Protein AF-A0A523Q368-F1 (afdb_monomer)

Radius of gyration: 21.17 Å; Cα contacts (8 Å, |Δi|>4): 303; chains: 1; bounding box: 44×41×54 Å

Solvent-accessible surface area (backbone atoms only — not comparable to full-atom values): 11479 Å² total; per-residue (Å²): 140,70,84,57,54,62,60,51,51,52,52,48,56,49,53,65,42,53,42,76,43,67,70,53,73,55,66,30,60,61,53,48,54,47,51,69,71,70,53,74,92,72,64,88,66,52,68,66,49,53,53,49,51,50,53,52,47,53,52,32,51,52,50,33,55,51,15,50,52,50,49,58,54,36,74,72,74,43,79,77,82,66,68,50,40,45,35,33,26,79,51,76,76,82,88,52,86,92,52,74,69,58,41,78,76,47,96,79,18,37,26,35,35,40,40,55,57,43,33,30,58,52,49,51,53,44,11,71,74,74,32,35,33,56,25,49,65,85,42,54,55,74,36,47,36,34,29,40,29,43,66,88,64,82,74,86,91,44,48,78,74,51,73,45,76,37,88,91,43,84,70,29,22,34,42,32,31,40,31,47,28,60,46,43,14,61,50,49,40,57,44,72,73,36,90,70,46,39,82,72,40,40,60,76,128

Mean predicted aligned error: 6.23 Å

Secondary structure (DSSP, 8-state):
--TTHHHHHHHHHHHHHHTTS-GGGS-HHHHHHHHHHHS-S-SSSHHHHHHHHHHHHHHHHHHHHHHHHHHHHHHHHS----SEEEEEESSPPPP-TT-TT-EE-STTSEEEEE-THHHHHHHHHHHHTT--EEEETTB-SEEEEEEEEETT---SSSEEEEEEE-TTSTTEEEEEEEEEHHHHHHHHHHHHT-TT-EEEEE---

Structure (mmCIF, N/CA/C/O backbone):
data_AF-A0A523Q368-F1
#
_entry.id   AF-A0A523Q368-F1
#
loop_
_atom_site.group_PDB
_atom_site.id
_atom_site.type_symbol
_atom_site.label_atom_id
_atom_site.label_alt_id
_atom_site.label_comp_id
_atom_site.label_asym_id
_atom_site.label_entity_id
_atom_site.label_seq_id
_atom_site.pdbx_PDB_ins_code
_atom_site.Cartn_x
_atom_site.Cartn_y
_atom_site.Cartn_z
_atom_site.occupancy
_atom_site.B_iso_or_equiv
_atom_site.auth_seq_id
_atom_site.auth_comp_id
_atom_site.auth_asym_id
_atom_site.auth_atom_id
_atom_site.pdbx_PDB_model_num
ATOM 1 N N . MET A 1 1 ? 9.085 8.698 -31.729 1.00 43.28 1 MET A N 1
ATOM 2 C CA . MET A 1 1 ? 8.205 8.384 -30.581 1.00 43.28 1 MET A CA 1
ATOM 3 C C . MET A 1 1 ? 8.523 7.027 -29.910 1.00 43.28 1 MET A C 1
ATOM 5 O O . MET A 1 1 ? 7.677 6.484 -29.229 1.00 43.28 1 MET A O 1
ATOM 9 N N . ILE A 1 2 ? 9.752 6.487 -30.032 1.00 48.94 2 ILE A N 1
ATOM 10 C CA . ILE A 1 2 ? 10.151 5.161 -29.482 1.00 48.94 2 ILE A CA 1
ATOM 11 C C . ILE A 1 2 ? 10.938 5.294 -28.147 1.00 48.94 2 ILE A C 1
ATOM 13 O O . ILE A 1 2 ? 11.173 4.324 -27.439 1.00 48.94 2 ILE A O 1
ATOM 17 N N . ARG A 1 3 ? 11.333 6.521 -27.763 1.00 53.53 3 ARG A N 1
ATOM 18 C CA . ARG A 1 3 ? 12.330 6.804 -26.705 1.00 53.53 3 ARG A CA 1
ATOM 19 C C . ARG A 1 3 ? 11.850 6.658 -25.255 1.00 53.53 3 ARG A C 1
ATOM 21 O O . ARG A 1 3 ? 12.691 6.444 -24.394 1.00 53.53 3 ARG A O 1
ATOM 28 N N . GLY A 1 4 ? 10.550 6.795 -24.988 1.00 64.75 4 GLY A N 1
ATOM 29 C CA . GLY A 1 4 ? 9.971 6.666 -23.641 1.00 64.75 4 GLY A CA 1
ATOM 30 C C . GLY A 1 4 ? 9.367 5.291 -23.353 1.00 64.75 4 GLY A C 1
ATOM 31 O O . GLY A 1 4 ? 9.075 4.992 -22.205 1.00 64.75 4 GLY A O 1
ATOM 32 N N . LEU A 1 5 ? 9.197 4.446 -24.376 1.00 80.75 5 LEU A N 1
ATOM 33 C CA . LEU A 1 5 ? 8.398 3.228 -24.255 1.00 80.75 5 LEU A CA 1
ATOM 34 C C . LEU A 1 5 ? 9.081 2.158 -23.393 1.00 80.75 5 LEU A C 1
ATOM 36 O O . LEU A 1 5 ? 8.418 1.548 -22.565 1.00 80.75 5 LEU A O 1
ATOM 40 N N . PHE A 1 6 ? 10.398 1.962 -23.546 1.00 88.69 6 PHE A N 1
ATOM 41 C CA . PHE A 1 6 ? 11.149 1.019 -22.707 1.00 88.69 6 PHE A CA 1
ATOM 42 C C . PHE A 1 6 ? 11.099 1.433 -21.234 1.00 88.69 6 PHE A C 1
ATOM 44 O O . PHE A 1 6 ? 10.715 0.636 -20.389 1.00 88.69 6 PHE A O 1
ATOM 51 N N . VAL A 1 7 ? 11.442 2.692 -20.934 1.00 88.50 7 VAL A N 1
ATOM 52 C CA . VAL A 1 7 ? 11.487 3.193 -19.552 1.00 88.50 7 VAL A CA 1
ATOM 53 C C . VAL A 1 7 ? 10.097 3.187 -18.926 1.00 88.50 7 VAL A C 1
ATOM 55 O O . VAL A 1 7 ? 9.967 2.763 -17.788 1.00 88.50 7 VAL A O 1
ATOM 58 N N . ALA A 1 8 ? 9.057 3.586 -19.664 1.00 89.44 8 ALA A N 1
ATOM 59 C CA . ALA A 1 8 ? 7.680 3.519 -19.180 1.00 89.44 8 ALA A CA 1
ATOM 60 C C . ALA A 1 8 ? 7.242 2.074 -18.896 1.00 89.44 8 ALA A C 1
ATOM 62 O O . ALA A 1 8 ? 6.655 1.814 -17.852 1.00 89.44 8 ALA A O 1
ATOM 63 N N . ARG A 1 9 ? 7.575 1.126 -19.783 1.00 92.81 9 ARG A N 1
ATOM 64 C CA . ARG A 1 9 ? 7.268 -0.298 -19.589 1.00 92.81 9 ARG A CA 1
ATOM 65 C C . ARG A 1 9 ? 8.005 -0.881 -18.384 1.00 92.81 9 ARG A C 1
ATOM 67 O O . ARG A 1 9 ? 7.379 -1.545 -17.570 1.00 92.81 9 ARG A O 1
ATOM 74 N N . TYR A 1 10 ? 9.307 -0.620 -18.264 1.00 92.62 10 TYR A N 1
ATOM 75 C CA . TYR A 1 10 ? 10.108 -1.028 -17.107 1.00 92.62 10 TYR A CA 1
ATOM 76 C C . TYR A 1 10 ? 9.555 -0.426 -15.812 1.00 92.62 10 TYR A C 1
ATOM 78 O O . TYR A 1 10 ? 9.332 -1.160 -14.858 1.00 92.62 10 TYR A O 1
ATOM 86 N N . ALA A 1 11 ? 9.289 0.882 -15.789 1.00 92.62 11 ALA A N 1
ATOM 87 C CA . ALA A 1 11 ? 8.757 1.560 -14.614 1.00 92.62 11 ALA A CA 1
ATOM 88 C C . ALA A 1 11 ? 7.400 0.982 -14.194 1.00 92.62 11 ALA A C 1
ATOM 90 O O . ALA A 1 11 ? 7.194 0.748 -13.008 1.00 92.62 11 ALA A O 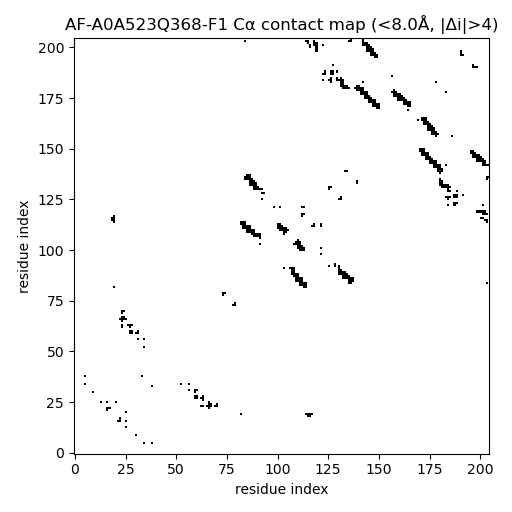1
ATOM 91 N N . GLN A 1 12 ? 6.509 0.697 -15.151 1.00 93.88 12 GLN A N 1
ATOM 92 C CA . GLN A 1 12 ? 5.220 0.075 -14.857 1.00 93.88 12 GLN A CA 1
ATOM 93 C C . GLN A 1 12 ? 5.392 -1.347 -14.313 1.00 93.88 12 GLN A C 1
ATOM 95 O O . GLN A 1 12 ? 4.875 -1.643 -13.244 1.00 93.88 12 GLN A O 1
ATOM 100 N N . ALA A 1 13 ? 6.184 -2.192 -14.982 1.00 93.62 13 ALA A N 1
ATOM 101 C CA . ALA A 1 13 ? 6.443 -3.559 -14.528 1.00 93.62 13 ALA A CA 1
ATOM 102 C C . ALA A 1 13 ? 7.084 -3.595 -13.132 1.00 93.62 13 ALA A C 1
ATOM 104 O O . ALA A 1 13 ? 6.772 -4.461 -12.319 1.00 93.62 13 ALA A O 1
ATOM 105 N N . TYR A 1 14 ? 7.969 -2.640 -12.842 1.00 94.44 14 TYR A N 1
ATOM 106 C CA . TYR A 1 14 ? 8.570 -2.492 -11.525 1.00 94.44 14 TYR A CA 1
ATOM 107 C C . TYR A 1 14 ? 7.541 -2.054 -10.473 1.00 94.44 14 TYR A C 1
ATOM 109 O O . TYR A 1 14 ? 7.507 -2.637 -9.395 1.00 94.44 14 TYR A O 1
ATOM 117 N N . VAL A 1 15 ? 6.673 -1.083 -10.782 1.00 92.81 15 VAL A N 1
ATOM 118 C CA . VAL A 1 15 ? 5.582 -0.655 -9.885 1.00 92.81 15 VAL A CA 1
ATOM 119 C C . VAL A 1 15 ? 4.619 -1.803 -9.588 1.00 92.81 15 VAL A C 1
ATOM 121 O O . VAL A 1 15 ? 4.293 -2.024 -8.425 1.00 92.81 15 VAL A O 1
ATOM 124 N N . ASP A 1 16 ? 4.196 -2.541 -10.614 1.00 93.06 16 ASP A N 1
ATOM 125 C CA . ASP A 1 16 ? 3.289 -3.686 -10.479 1.00 93.06 16 ASP A CA 1
ATOM 126 C C . ASP A 1 16 ? 3.898 -4.774 -9.583 1.00 93.06 16 ASP A C 1
ATOM 128 O O . ASP A 1 16 ? 3.195 -5.393 -8.789 1.00 93.06 16 ASP A O 1
ATOM 132 N N . PHE A 1 17 ? 5.218 -4.956 -9.658 1.00 92.50 17 PHE A N 1
ATOM 133 C CA . PHE A 1 17 ? 5.951 -5.897 -8.821 1.00 92.50 17 PHE A CA 1
ATOM 134 C C . PHE A 1 17 ? 6.049 -5.445 -7.359 1.00 92.50 17 PHE A C 1
ATOM 136 O O . PHE A 1 17 ? 5.674 -6.198 -6.464 1.00 92.50 17 PHE A O 1
ATOM 143 N N . ILE A 1 18 ? 6.513 -4.214 -7.096 1.00 90.31 18 ILE A N 1
ATOM 144 C CA . ILE A 1 18 ? 6.765 -3.747 -5.716 1.00 90.31 18 ILE A CA 1
ATOM 145 C C . ILE A 1 18 ? 5.497 -3.560 -4.875 1.00 90.31 18 ILE A C 1
ATOM 147 O O . ILE A 1 18 ? 5.579 -3.376 -3.663 1.00 90.31 18 ILE A O 1
ATOM 151 N N . ARG A 1 19 ? 4.321 -3.582 -5.510 1.00 88.06 19 ARG A N 1
ATOM 152 C CA . ARG A 1 19 ? 3.017 -3.582 -4.831 1.00 88.06 19 ARG A CA 1
ATOM 153 C C . ARG A 1 19 ? 2.739 -4.873 -4.066 1.00 88.06 19 ARG A C 1
ATOM 155 O O . ARG A 1 19 ? 1.887 -4.871 -3.179 1.00 88.06 19 ARG A O 1
ATOM 162 N N . VAL A 1 20 ? 3.430 -5.952 -4.431 1.00 85.81 20 VAL A N 1
ATOM 163 C CA . VAL A 1 20 ? 3.203 -7.306 -3.912 1.00 85.81 20 VAL A CA 1
ATOM 164 C C . VAL A 1 20 ? 4.483 -7.902 -3.339 1.00 85.81 20 VAL A C 1
ATOM 166 O O . VAL A 1 20 ? 4.435 -8.568 -2.310 1.00 85.81 20 VAL A O 1
ATOM 169 N N . GLU A 1 21 ? 5.621 -7.653 -3.983 1.00 87.62 21 GLU A N 1
ATOM 170 C CA . GLU A 1 21 ? 6.887 -8.301 -3.666 1.00 87.62 21 GLU A CA 1
ATOM 171 C C . GLU A 1 21 ? 7.967 -7.291 -3.252 1.00 87.62 21 GLU A C 1
ATOM 173 O O . GLU A 1 21 ? 8.028 -6.174 -3.775 1.00 87.62 21 GLU A O 1
ATOM 178 N N . PRO A 1 22 ? 8.900 -7.668 -2.363 1.00 87.75 22 PRO A N 1
ATOM 179 C CA . PRO A 1 22 ? 10.037 -6.823 -2.026 1.00 87.75 22 PRO A CA 1
ATOM 180 C C . PRO A 1 22 ? 10.906 -6.500 -3.249 1.00 87.75 22 PRO A C 1
ATOM 182 O O . PRO A 1 22 ? 11.303 -7.389 -4.000 1.00 87.75 22 PRO A O 1
ATOM 185 N N . TRP A 1 23 ? 11.302 -5.232 -3.401 1.00 91.50 23 TRP A N 1
ATOM 186 C CA . TRP A 1 23 ? 12.007 -4.733 -4.591 1.00 91.50 23 TRP A CA 1
ATOM 187 C C . TRP A 1 23 ? 13.254 -5.535 -5.003 1.00 91.50 23 TRP A C 1
ATOM 189 O O . TRP A 1 23 ? 13.548 -5.634 -6.193 1.00 91.50 23 TRP A O 1
ATOM 199 N N . TYR A 1 24 ? 13.991 -6.104 -4.042 1.00 89.62 24 TYR A N 1
ATOM 200 C CA . TYR A 1 24 ? 15.238 -6.837 -4.289 1.00 89.62 24 TYR A CA 1
ATOM 201 C C . TYR A 1 24 ? 15.019 -8.172 -5.010 1.00 89.62 24 TYR A C 1
ATOM 203 O O . TYR A 1 24 ? 15.973 -8.757 -5.523 1.00 89.62 24 TYR A O 1
ATOM 211 N N . GLN A 1 25 ? 13.776 -8.655 -5.061 1.00 89.56 25 GLN A N 1
ATOM 212 C CA . GLN A 1 25 ? 13.401 -9.851 -5.808 1.00 89.56 25 GLN A CA 1
ATOM 213 C C . GLN A 1 25 ? 13.106 -9.558 -7.288 1.00 89.56 25 GLN A C 1
ATOM 215 O O . GLN A 1 25 ? 13.005 -10.491 -8.087 1.00 89.56 25 GLN A O 1
ATOM 220 N N . PHE A 1 26 ? 12.991 -8.284 -7.679 1.00 93.31 26 PHE A N 1
ATOM 221 C CA . PHE A 1 26 ? 12.740 -7.918 -9.069 1.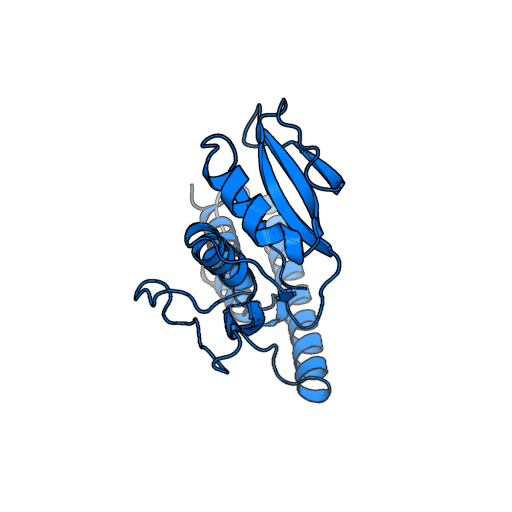00 93.31 26 PHE A CA 1
ATOM 222 C C . PHE A 1 26 ? 13.918 -8.334 -9.958 1.00 93.31 26 PHE A C 1
ATOM 224 O O . PHE A 1 26 ? 15.088 -8.137 -9.619 1.00 93.31 26 PHE A O 1
ATOM 231 N N . ASN A 1 27 ? 13.623 -8.881 -11.139 1.00 93.38 27 ASN A N 1
ATOM 232 C CA . ASN A 1 27 ? 14.655 -9.354 -12.058 1.00 93.38 27 ASN A CA 1
ATOM 233 C C . ASN A 1 27 ? 15.285 -8.189 -12.849 1.00 93.38 27 ASN A C 1
ATOM 235 O O . ASN A 1 27 ? 14.994 -7.939 -14.022 1.00 93.38 27 ASN A O 1
ATOM 239 N N . PHE A 1 28 ? 16.177 -7.453 -12.188 1.00 94.88 28 PHE A N 1
ATOM 240 C CA . PHE A 1 28 ? 16.924 -6.359 -12.813 1.00 94.88 28 PHE A CA 1
ATOM 241 C C . PHE A 1 28 ? 17.876 -6.852 -13.912 1.00 94.88 28 PHE A C 1
ATOM 243 O O . PHE A 1 28 ? 18.094 -6.135 -14.887 1.00 94.88 28 PHE A O 1
ATOM 250 N N . TRP A 1 29 ? 18.392 -8.082 -13.803 1.00 94.44 29 TRP A N 1
ATOM 251 C CA . TRP A 1 29 ? 19.246 -8.688 -14.828 1.00 94.44 29 TRP A CA 1
ATOM 252 C C . TRP A 1 29 ? 18.504 -8.885 -16.149 1.00 94.44 29 TRP A C 1
ATOM 254 O O . TRP A 1 29 ? 19.014 -8.482 -17.194 1.00 94.44 29 TRP A O 1
ATOM 264 N N . SER A 1 30 ? 17.285 -9.433 -16.123 1.00 93.75 30 SER A N 1
ATOM 265 C CA . SER A 1 30 ? 16.488 -9.598 -17.344 1.00 93.75 30 SER A CA 1
ATOM 266 C C . SER A 1 30 ? 16.142 -8.244 -17.967 1.00 93.75 30 SER A C 1
ATOM 268 O O . SER A 1 30 ? 16.289 -8.062 -19.176 1.00 93.75 30 SER A O 1
ATOM 270 N N . THR A 1 31 ? 15.794 -7.256 -17.140 1.00 94.38 31 THR A N 1
ATOM 271 C CA . THR A 1 31 ? 15.536 -5.878 -17.590 1.00 94.38 31 THR A CA 1
ATOM 272 C C . THR A 1 31 ? 16.772 -5.259 -18.246 1.00 94.38 31 THR A C 1
ATOM 274 O O . THR A 1 31 ? 16.666 -4.602 -19.284 1.00 94.38 31 THR A O 1
ATOM 277 N N . LEU A 1 32 ? 17.962 -5.496 -17.686 1.00 94.25 32 LEU A N 1
ATOM 278 C CA . LEU A 1 32 ? 19.220 -5.057 -18.279 1.00 94.25 32 LEU A CA 1
ATOM 279 C C . LEU A 1 32 ? 19.463 -5.740 -19.630 1.00 94.25 32 LEU A C 1
ATOM 281 O O . LEU A 1 32 ? 19.791 -5.061 -20.600 1.00 94.25 32 LEU A O 1
ATOM 285 N N . THR A 1 33 ? 19.262 -7.056 -19.731 1.00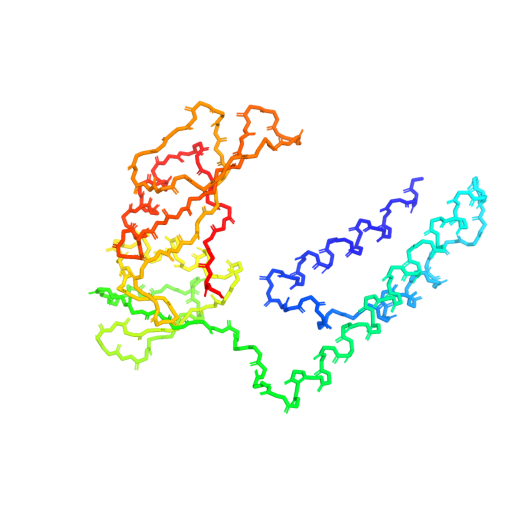 93.94 33 THR A N 1
ATOM 286 C CA . THR A 1 33 ? 19.400 -7.756 -21.020 1.00 93.94 33 THR A CA 1
ATOM 287 C C . THR A 1 33 ? 18.409 -7.233 -22.066 1.00 93.94 33 THR A C 1
ATOM 289 O O . THR A 1 33 ? 18.802 -7.003 -23.211 1.00 93.94 33 THR A O 1
ATOM 292 N N . ASP A 1 34 ? 17.167 -6.929 -21.668 1.00 93.31 34 ASP A N 1
ATOM 293 C CA . ASP A 1 34 ? 16.141 -6.345 -22.542 1.00 93.31 34 ASP A CA 1
ATOM 294 C C . ASP A 1 34 ? 16.530 -4.936 -23.022 1.00 93.31 34 ASP A C 1
ATOM 296 O O . ASP A 1 34 ? 16.345 -4.608 -24.196 1.00 93.31 34 ASP A O 1
ATOM 300 N N . LEU A 1 35 ? 17.144 -4.110 -22.159 1.00 92.06 35 LEU A N 1
ATOM 301 C CA . LEU A 1 35 ? 17.648 -2.774 -22.518 1.00 92.06 35 LEU A CA 1
ATOM 302 C C . LEU A 1 35 ? 18.668 -2.833 -23.665 1.00 92.06 35 LEU A C 1
ATOM 304 O O . LEU A 1 35 ? 18.647 -2.001 -24.584 1.00 92.06 35 LEU A O 1
ATOM 308 N N . TRP A 1 36 ? 19.592 -3.791 -23.599 1.00 91.56 36 TRP A N 1
ATOM 309 C CA . TRP A 1 36 ? 20.637 -3.953 -24.611 1.00 91.56 36 TRP A CA 1
ATOM 310 C C . TRP A 1 36 ? 20.112 -4.613 -25.890 1.00 91.56 36 TRP A C 1
ATOM 312 O O . TRP A 1 36 ? 20.572 -4.250 -26.975 1.00 91.56 36 TRP A O 1
ATOM 322 N N . ALA A 1 37 ? 19.115 -5.496 -25.782 1.00 90.75 37 ALA A N 1
ATOM 323 C CA . ALA A 1 37 ? 18.505 -6.176 -26.923 1.00 90.75 37 ALA A CA 1
ATOM 324 C C . ALA A 1 37 ? 17.523 -5.292 -27.714 1.00 90.75 37 ALA A C 1
ATOM 326 O O . ALA A 1 37 ? 17.533 -5.310 -28.944 1.00 90.75 37 ALA A O 1
ATOM 327 N N . THR A 1 38 ? 16.672 -4.515 -27.035 1.00 88.00 38 THR A N 1
ATOM 328 C CA . THR A 1 38 ? 15.507 -3.874 -27.680 1.00 88.00 38 THR A CA 1
ATOM 329 C C . THR A 1 38 ? 15.683 -2.395 -27.989 1.00 88.00 38 THR A C 1
ATOM 331 O O . THR A 1 38 ? 15.028 -1.874 -28.896 1.00 88.00 38 THR A O 1
ATOM 334 N N . VAL A 1 39 ? 16.559 -1.682 -27.276 1.00 86.00 39 VAL A N 1
ATOM 335 C CA . VAL A 1 39 ? 16.773 -0.257 -27.549 1.00 86.00 39 VAL A CA 1
ATOM 336 C C . VAL A 1 39 ? 17.726 -0.099 -28.749 1.00 86.00 39 VAL A C 1
ATOM 338 O O . VAL A 1 39 ? 18.836 -0.632 -28.734 1.00 86.00 39 VAL A O 1
ATOM 341 N N . PRO A 1 40 ? 17.355 0.652 -29.804 1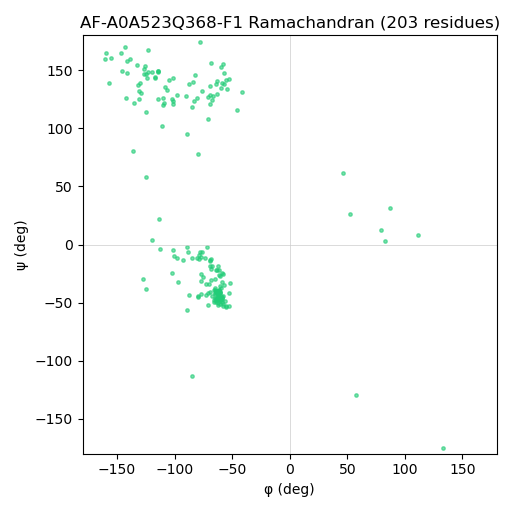.00 84.06 40 PRO A N 1
ATOM 342 C CA . PRO A 1 40 ? 18.226 0.824 -30.966 1.00 84.06 40 PRO A CA 1
ATOM 343 C C . PRO A 1 40 ? 19.531 1.542 -30.613 1.00 84.06 40 PRO A C 1
ATOM 345 O O . PRO A 1 40 ? 19.505 2.523 -29.868 1.00 84.06 40 PRO A O 1
ATOM 348 N N . TRP A 1 41 ? 20.642 1.104 -31.208 1.00 78.75 41 TRP A N 1
ATOM 349 C CA . TRP A 1 41 ? 21.982 1.686 -31.035 1.00 78.75 41 TRP A CA 1
ATOM 350 C C . TRP A 1 41 ? 22.176 3.012 -31.780 1.00 78.75 41 TRP A C 1
ATOM 352 O O . TRP A 1 41 ? 22.936 3.876 -31.339 1.00 78.75 41 TRP A O 1
ATOM 362 N N . HIS A 1 42 ? 21.443 3.194 -32.880 1.00 78.88 42 HIS A N 1
ATOM 363 C CA . HIS A 1 42 ? 21.556 4.339 -33.777 1.00 78.88 42 HIS A CA 1
ATOM 364 C C . HIS A 1 42 ? 20.219 5.075 -33.937 1.00 78.88 42 HIS A C 1
ATOM 366 O O . HIS A 1 42 ? 19.156 4.602 -33.523 1.00 78.88 42 HIS A O 1
ATOM 372 N N . GLY A 1 43 ? 20.280 6.273 -34.512 1.00 76.19 43 GLY A N 1
ATOM 373 C CA . GLY A 1 43 ? 19.137 7.148 -34.760 1.00 76.19 43 GLY A CA 1
ATOM 374 C C . GLY A 1 43 ? 19.422 8.587 -34.325 1.00 76.19 43 GLY A C 1
ATOM 375 O O . GLY A 1 43 ? 20.530 8.881 -33.881 1.00 76.19 43 GLY A O 1
ATOM 376 N N . PRO A 1 44 ? 18.433 9.490 -34.404 1.00 78.94 44 PRO A N 1
ATOM 377 C CA . PRO A 1 44 ? 18.615 10.876 -33.982 1.00 78.94 44 PRO A CA 1
ATOM 378 C C . PRO A 1 44 ? 19.054 10.960 -32.510 1.00 78.94 44 PRO A C 1
ATOM 380 O O . PRO A 1 44 ? 18.755 10.052 -31.716 1.00 78.94 44 PRO A O 1
ATOM 383 N N . ASP A 1 45 ? 19.726 12.058 -32.153 1.00 83.38 45 ASP A N 1
ATOM 384 C CA . ASP A 1 45 ? 20.345 12.355 -30.847 1.00 83.38 45 ASP A CA 1
ATOM 385 C C . ASP A 1 45 ? 21.178 11.199 -30.269 1.00 83.38 45 ASP A C 1
ATOM 387 O O . ASP A 1 45 ? 20.869 10.664 -29.199 1.00 83.38 45 ASP A O 1
ATOM 391 N N . LEU A 1 46 ? 22.231 10.803 -30.992 1.00 85.31 46 LEU A N 1
ATOM 392 C CA . LEU A 1 46 ? 23.126 9.707 -30.605 1.00 85.31 46 LEU A CA 1
ATOM 393 C C . LEU A 1 46 ? 23.731 9.920 -29.212 1.00 85.31 46 LEU A C 1
ATOM 395 O O . LEU A 1 46 ? 23.546 9.071 -28.350 1.00 85.31 46 LEU A O 1
ATOM 399 N N . ILE A 1 47 ? 24.360 11.068 -28.947 1.00 87.56 47 ILE A N 1
ATOM 400 C CA . ILE A 1 47 ? 25.050 11.333 -27.669 1.00 87.56 47 ILE A CA 1
ATOM 401 C C . ILE A 1 47 ? 24.099 11.142 -26.477 1.00 87.56 47 ILE A C 1
ATOM 403 O O . ILE A 1 47 ? 24.333 10.295 -25.618 1.00 87.56 47 ILE A O 1
ATOM 407 N N . ARG A 1 48 ? 22.937 11.810 -26.492 1.00 85.75 48 ARG A N 1
ATOM 408 C CA . ARG A 1 48 ? 21.931 11.685 -25.420 1.00 85.75 48 ARG A CA 1
ATOM 409 C C . ARG A 1 48 ? 21.384 10.273 -25.243 1.00 85.75 48 ARG A C 1
ATOM 411 O O . ARG A 1 48 ? 20.867 9.921 -24.185 1.00 85.75 48 ARG A O 1
ATOM 418 N N . ARG A 1 49 ? 21.381 9.466 -26.302 1.00 85.38 49 ARG A N 1
ATOM 419 C CA . ARG A 1 49 ? 20.948 8.070 -26.223 1.00 85.38 49 ARG A CA 1
ATOM 420 C C . ARG A 1 49 ? 21.983 7.220 -25.501 1.00 85.38 49 ARG A C 1
ATOM 422 O O . ARG A 1 49 ? 21.595 6.407 -24.667 1.00 85.38 49 ARG A O 1
ATOM 429 N N . TRP A 1 50 ? 23.255 7.429 -25.812 1.00 87.44 50 TRP A N 1
ATOM 430 C CA . TRP A 1 50 ? 24.361 6.739 -25.163 1.00 87.44 50 TRP A CA 1
ATOM 431 C C . TRP A 1 50 ? 24.452 7.110 -23.684 1.00 87.44 50 TRP A C 1
ATOM 433 O O . TRP A 1 50 ? 24.480 6.208 -22.853 1.00 87.44 50 TRP A O 1
ATOM 443 N N . GLU A 1 51 ? 24.352 8.401 -23.352 1.00 89.88 51 GLU A N 1
ATOM 444 C CA . GLU A 1 51 ? 24.278 8.882 -21.963 1.00 89.88 51 GLU A CA 1
ATOM 445 C C . GLU A 1 51 ? 23.171 8.171 -21.173 1.00 89.88 51 GLU A C 1
ATOM 447 O O . GLU A 1 51 ? 23.427 7.569 -20.134 1.00 89.88 51 GLU A O 1
ATOM 452 N N . ARG A 1 52 ? 21.933 8.166 -21.690 1.00 88.00 52 ARG A N 1
ATOM 453 C CA . ARG A 1 52 ? 20.799 7.511 -21.013 1.00 88.00 52 ARG A CA 1
ATOM 454 C C . ARG A 1 52 ? 20.966 6.005 -20.888 1.00 88.00 52 ARG A C 1
ATOM 456 O O . ARG A 1 52 ? 20.599 5.442 -19.863 1.00 88.00 52 ARG A O 1
ATOM 463 N N . ARG A 1 53 ? 21.482 5.342 -21.925 1.00 90.00 53 ARG A N 1
ATOM 464 C CA . ARG A 1 53 ? 21.732 3.899 -21.877 1.00 90.00 53 ARG A CA 1
ATOM 465 C C . ARG A 1 53 ? 22.777 3.567 -20.817 1.00 90.00 53 ARG A C 1
ATOM 467 O O . ARG A 1 53 ? 22.577 2.603 -20.085 1.00 90.00 53 ARG A O 1
ATOM 474 N N . PHE A 1 54 ? 23.844 4.359 -20.719 1.00 91.19 54 PHE A N 1
ATOM 475 C CA . PHE A 1 54 ? 24.859 4.193 -19.684 1.00 91.19 54 PHE A CA 1
ATOM 476 C C . PHE A 1 54 ? 24.257 4.389 -18.289 1.00 91.19 54 PHE A C 1
ATOM 478 O O . PHE A 1 54 ? 24.372 3.492 -17.463 1.00 91.19 54 PHE A O 1
ATOM 485 N N . LEU A 1 55 ? 23.517 5.481 -18.067 1.00 92.38 55 LEU A N 1
ATOM 486 C CA . LEU A 1 55 ? 22.848 5.752 -16.789 1.00 92.38 55 LEU A CA 1
ATOM 487 C C . LEU A 1 55 ? 21.900 4.618 -16.367 1.00 92.38 55 LEU A C 1
ATOM 489 O O . LEU A 1 55 ? 21.997 4.127 -15.246 1.00 92.38 55 LEU A O 1
ATOM 493 N N . LEU A 1 56 ? 21.030 4.156 -17.274 1.00 92.25 56 LEU A N 1
ATOM 494 C CA . LEU A 1 56 ? 20.111 3.043 -17.001 1.00 92.25 56 LEU A CA 1
ATOM 495 C C . LEU A 1 56 ? 20.854 1.728 -16.755 1.00 92.25 56 LEU A C 1
ATOM 497 O O . LEU A 1 56 ? 20.449 0.941 -15.907 1.00 92.25 56 LEU A O 1
ATOM 501 N N . THR A 1 57 ? 21.949 1.487 -17.478 1.00 94.81 57 THR A N 1
ATOM 502 C CA . THR A 1 57 ? 22.787 0.302 -17.261 1.00 94.81 57 THR A CA 1
ATOM 503 C C . THR A 1 57 ? 23.397 0.326 -15.867 1.00 94.81 57 THR A C 1
ATOM 505 O O . THR A 1 57 ? 23.302 -0.669 -15.154 1.00 94.81 57 THR A O 1
ATOM 508 N N . SER A 1 58 ? 23.979 1.455 -15.458 1.00 95.62 58 SER A N 1
ATOM 509 C CA . SER A 1 58 ? 24.549 1.621 -14.122 1.00 95.62 58 SER A CA 1
ATOM 510 C C . SER A 1 58 ? 23.495 1.429 -13.032 1.00 95.62 58 SER A C 1
ATOM 512 O O . SER A 1 58 ? 23.737 0.684 -12.088 1.00 95.62 58 SER A O 1
ATOM 514 N N . GLU A 1 59 ? 22.312 2.032 -13.181 1.00 94.69 59 GLU A N 1
ATOM 515 C CA . GLU A 1 59 ? 21.203 1.864 -12.234 1.00 94.69 59 GLU A CA 1
ATOM 516 C C . GLU A 1 59 ? 20.794 0.391 -12.091 1.00 94.69 59 GLU A C 1
ATOM 518 O O . GLU A 1 59 ? 20.742 -0.133 -10.976 1.00 94.69 59 GLU A O 1
ATOM 523 N N . LEU A 1 60 ? 20.520 -0.287 -13.211 1.00 94.81 60 LEU A N 1
ATOM 524 C CA . LEU A 1 60 ? 20.064 -1.678 -13.210 1.00 94.81 60 LEU A CA 1
ATOM 525 C C . LEU A 1 60 ? 21.138 -2.630 -12.682 1.00 94.81 60 LEU A C 1
ATOM 527 O O . LEU A 1 60 ? 20.805 -3.537 -11.928 1.00 94.81 60 LEU A O 1
ATOM 531 N N . LEU A 1 61 ? 22.412 -2.414 -13.022 1.00 96.56 61 LEU A N 1
ATOM 532 C CA . LEU A 1 61 ? 23.526 -3.213 -12.503 1.00 96.56 61 LEU A CA 1
ATOM 533 C C . LEU A 1 61 ? 23.670 -3.071 -10.989 1.00 96.56 61 LEU A C 1
ATOM 535 O O . LEU A 1 61 ? 23.794 -4.077 -10.292 1.00 96.56 61 LEU A O 1
ATOM 539 N N . VAL A 1 62 ? 23.625 -1.837 -10.475 1.00 96.56 62 VAL A N 1
ATOM 540 C CA . VAL A 1 62 ? 23.709 -1.585 -9.030 1.00 96.56 62 VAL A CA 1
ATOM 541 C C . VAL A 1 62 ? 22.534 -2.243 -8.310 1.00 96.56 62 VAL A C 1
ATOM 543 O O . VAL A 1 62 ? 22.746 -2.950 -7.327 1.00 96.56 62 VAL A O 1
ATOM 546 N N . LYS A 1 63 ? 21.307 -2.083 -8.820 1.00 95.00 63 LYS A N 1
ATOM 547 C CA . LYS A 1 63 ? 20.113 -2.719 -8.241 1.00 95.00 63 LYS A CA 1
ATOM 548 C C . LYS A 1 63 ? 20.162 -4.243 -8.317 1.00 95.00 63 LYS A C 1
ATOM 550 O O . LYS A 1 63 ? 19.795 -4.896 -7.347 1.00 95.00 63 LYS A O 1
ATOM 555 N N . ALA A 1 64 ? 20.644 -4.807 -9.423 1.00 93.94 64 ALA A N 1
ATOM 556 C CA . ALA A 1 64 ? 20.787 -6.248 -9.592 1.00 93.94 64 ALA A CA 1
ATOM 557 C C . ALA A 1 64 ? 21.795 -6.832 -8.595 1.00 93.94 64 ALA A C 1
ATOM 559 O O . ALA A 1 64 ? 21.477 -7.781 -7.881 1.00 93.94 64 ALA A O 1
ATOM 560 N N . GLY A 1 65 ? 22.984 -6.229 -8.504 1.00 94.38 65 GLY A N 1
ATOM 561 C CA . GLY A 1 65 ? 24.020 -6.659 -7.568 1.00 94.38 65 GLY A CA 1
ATOM 562 C C . GLY A 1 65 ? 23.579 -6.501 -6.114 1.00 94.38 65 GLY A C 1
ATOM 563 O O . GLY A 1 65 ? 23.698 -7.436 -5.326 1.00 94.38 65 GLY A O 1
ATOM 564 N N . TYR A 1 66 ? 23.008 -5.348 -5.759 1.00 93.62 66 TYR A N 1
ATOM 565 C CA . TYR A 1 66 ? 22.573 -5.097 -4.387 1.00 93.62 66 TYR A CA 1
ATOM 566 C C . TYR A 1 66 ? 21.366 -5.953 -3.987 1.00 93.62 66 TYR A C 1
ATOM 568 O O . TYR A 1 66 ? 21.350 -6.519 -2.895 1.00 93.62 66 TYR A O 1
ATOM 576 N N . GLY A 1 67 ? 20.393 -6.125 -4.884 1.00 91.06 67 GLY A N 1
ATOM 577 C CA . GLY A 1 67 ? 19.255 -7.010 -4.652 1.00 91.06 67 GLY A CA 1
ATOM 578 C C . GLY A 1 67 ? 19.683 -8.467 -4.458 1.00 91.06 67 GLY A C 1
ATOM 579 O O . GLY A 1 67 ? 19.191 -9.138 -3.552 1.00 91.06 67 GLY A O 1
ATOM 580 N N . GLN A 1 68 ? 20.673 -8.933 -5.226 1.00 88.88 68 GLN A N 1
ATOM 581 C CA . GLN A 1 68 ? 21.259 -10.263 -5.052 1.00 88.88 68 GLN A CA 1
ATOM 582 C C . GLN A 1 68 ? 21.969 -10.418 -3.698 1.00 88.88 68 GLN A C 1
ATOM 584 O O . GLN A 1 68 ? 21.811 -11.453 -3.054 1.00 88.88 68 GLN A O 1
ATOM 589 N N . LEU A 1 69 ? 22.703 -9.398 -3.237 1.00 90.88 69 LEU A N 1
ATOM 590 C CA . LEU A 1 69 ? 23.324 -9.411 -1.906 1.00 90.88 69 LEU A CA 1
ATOM 591 C C . LEU A 1 69 ? 22.277 -9.500 -0.791 1.00 90.88 69 LEU A C 1
ATOM 593 O O . LEU A 1 69 ? 22.438 -10.304 0.126 1.00 90.88 69 LEU A O 1
ATOM 597 N N . ILE A 1 70 ? 21.193 -8.724 -0.891 1.00 86.62 70 ILE A N 1
ATOM 598 C CA . ILE A 1 70 ? 20.082 -8.796 0.066 1.00 86.62 70 ILE A CA 1
ATOM 599 C C . ILE A 1 70 ? 19.456 -10.181 0.040 1.00 86.62 70 ILE A C 1
ATOM 601 O O . ILE A 1 70 ? 19.237 -10.738 1.103 1.00 86.62 70 ILE A O 1
ATOM 605 N N . ARG A 1 71 ? 19.208 -10.754 -1.141 1.00 82.81 71 ARG A N 1
ATOM 606 C CA . ARG A 1 71 ? 18.600 -12.081 -1.268 1.00 82.81 71 ARG A CA 1
ATOM 607 C C . ARG A 1 71 ? 19.435 -13.172 -0.598 1.00 82.81 71 ARG A C 1
ATOM 609 O O . ARG A 1 71 ? 18.896 -13.960 0.165 1.00 82.81 71 ARG A O 1
ATOM 616 N N . ILE A 1 72 ? 20.748 -13.183 -0.829 1.00 83.94 72 ILE A N 1
ATOM 617 C CA . ILE A 1 72 ? 21.666 -14.134 -0.180 1.00 83.94 72 ILE A CA 1
ATOM 618 C C . ILE A 1 72 ? 21.678 -13.917 1.344 1.00 83.94 72 ILE A C 1
ATOM 620 O O . ILE A 1 72 ? 21.683 -14.875 2.119 1.00 83.94 72 ILE A O 1
ATOM 624 N N . GLY A 1 73 ? 21.673 -12.656 1.787 1.00 80.31 73 GLY A N 1
ATOM 625 C CA . GLY A 1 73 ? 21.640 -12.308 3.207 1.00 80.31 73 GLY A CA 1
ATOM 626 C C . GLY A 1 73 ? 20.301 -12.618 3.883 1.00 80.31 73 GLY A C 1
ATOM 627 O O . GLY A 1 73 ? 20.281 -13.006 5.044 1.00 80.31 73 GLY A O 1
ATOM 628 N N . SER A 1 74 ? 19.178 -12.484 3.177 1.00 69.88 74 SER A N 1
ATOM 629 C CA . SER A 1 74 ? 17.851 -12.744 3.728 1.00 69.88 74 SER A CA 1
ATOM 630 C C . SER A 1 74 ? 17.551 -14.233 3.748 1.00 69.88 74 SER A C 1
ATOM 632 O O . SER A 1 74 ? 17.152 -14.717 4.795 1.00 69.88 74 SER A O 1
ATOM 634 N N . GLU A 1 75 ? 17.853 -14.980 2.683 1.00 65.06 75 GLU A N 1
ATOM 635 C CA . GLU A 1 75 ? 17.721 -16.447 2.658 1.00 65.06 75 GLU A CA 1
ATOM 636 C C . GLU A 1 75 ? 18.567 -17.135 3.749 1.00 65.06 75 GLU A C 1
ATOM 638 O O . GLU A 1 75 ? 18.235 -18.238 4.176 1.00 65.06 75 GLU A O 1
ATOM 643 N N . SER A 1 76 ? 19.637 -16.489 4.232 1.00 55.94 76 SER A N 1
ATOM 644 C CA . SER A 1 76 ? 20.492 -17.025 5.300 1.00 55.94 76 SER A CA 1
ATOM 645 C C . SER A 1 76 ? 20.109 -16.597 6.724 1.00 55.94 76 SER A C 1
ATOM 647 O O . SER A 1 76 ? 20.605 -17.206 7.671 1.00 55.94 76 SER A O 1
ATOM 649 N N . VAL A 1 77 ? 19.242 -15.589 6.902 1.00 54.53 77 VAL A N 1
ATOM 650 C CA . VAL A 1 77 ? 18.928 -14.999 8.226 1.00 54.53 77 VAL A CA 1
ATOM 651 C C . VAL A 1 77 ? 17.425 -14.949 8.534 1.00 54.53 77 VAL A C 1
ATOM 653 O O . VAL A 1 77 ? 17.039 -15.044 9.698 1.00 54.53 77 VAL A O 1
ATOM 656 N N . TYR A 1 78 ? 16.563 -14.834 7.524 1.00 49.03 78 TYR A N 1
ATOM 657 C CA . TYR A 1 78 ? 15.118 -14.666 7.671 1.00 49.03 78 TYR A CA 1
ATOM 658 C C . TYR A 1 78 ? 14.354 -15.646 6.769 1.00 49.03 78 TYR A C 1
ATOM 660 O O . TYR A 1 78 ? 14.677 -15.820 5.597 1.00 49.03 78 TYR A O 1
ATOM 668 N N . GLU A 1 79 ? 13.285 -16.259 7.290 1.00 52.34 79 GLU A N 1
ATOM 669 C CA . GLU A 1 79 ? 12.289 -16.911 6.429 1.00 52.34 79 GLU A CA 1
ATOM 670 C C . GLU A 1 79 ? 11.767 -15.894 5.400 1.00 52.34 79 GLU A C 1
ATOM 672 O O . GLU A 1 79 ? 11.594 -14.713 5.719 1.00 52.34 79 GLU A O 1
ATOM 677 N N . THR A 1 80 ? 11.529 -16.346 4.163 1.00 57.34 80 THR A N 1
ATOM 678 C CA . THR A 1 80 ? 10.955 -15.541 3.074 1.00 57.34 80 THR A CA 1
ATOM 679 C C . THR A 1 80 ? 9.825 -14.662 3.603 1.00 57.34 80 THR A C 1
ATOM 681 O O . THR A 1 80 ? 8.955 -15.158 4.322 1.00 57.34 80 THR A O 1
ATOM 684 N N . ALA A 1 81 ? 9.846 -13.363 3.269 1.00 60.44 81 ALA A N 1
ATOM 685 C CA . ALA A 1 81 ? 8.832 -12.411 3.714 1.00 60.44 81 ALA A CA 1
ATOM 686 C C . ALA A 1 81 ? 7.438 -13.021 3.518 1.00 60.44 81 ALA A C 1
ATOM 688 O O . ALA A 1 81 ? 7.050 -13.348 2.396 1.00 60.44 81 ALA A O 1
ATOM 689 N N . LYS A 1 82 ? 6.716 -13.248 4.621 1.00 69.00 82 LYS A N 1
ATOM 690 C CA . LYS A 1 82 ? 5.405 -13.894 4.553 1.00 69.00 82 LYS A CA 1
ATOM 691 C C . LYS A 1 82 ? 4.481 -12.982 3.741 1.00 69.00 82 LYS A C 1
ATOM 693 O O . LYS A 1 82 ? 4.390 -11.802 4.073 1.00 69.00 82 LYS A O 1
ATOM 698 N N . PRO A 1 83 ? 3.774 -13.497 2.720 1.00 85.81 83 PRO A N 1
ATOM 699 C CA . PRO A 1 83 ? 2.913 -12.681 1.858 1.00 85.81 83 PRO A CA 1
ATOM 700 C C . PRO A 1 83 ? 1.632 -12.218 2.567 1.00 85.81 83 PRO A C 1
ATOM 702 O O . PRO A 1 83 ? 0.816 -11.501 1.991 1.00 85.81 83 PRO A O 1
ATOM 705 N N . VAL A 1 84 ? 1.441 -12.638 3.820 1.00 93.75 84 VAL A N 1
ATOM 706 C CA . VAL A 1 84 ? 0.291 -12.310 4.655 1.00 93.75 84 VAL A CA 1
ATOM 707 C C . VAL A 1 84 ? 0.740 -11.722 5.988 1.00 93.75 84 VAL A C 1
ATOM 709 O O . VAL A 1 84 ? 1.812 -12.060 6.495 1.00 93.75 84 VAL A O 1
ATOM 712 N N . THR A 1 85 ? -0.106 -10.874 6.562 1.00 95.25 85 THR A N 1
ATOM 713 C CA . THR A 1 85 ? 0.010 -10.381 7.936 1.00 95.25 85 THR A CA 1
ATOM 714 C C . THR A 1 85 ? -1.167 -10.886 8.767 1.00 95.25 85 THR A C 1
ATOM 716 O O . THR A 1 85 ? -2.255 -11.132 8.235 1.00 95.25 85 THR A O 1
ATOM 719 N N . ALA A 1 86 ? -0.939 -11.089 10.063 1.00 96.75 86 ALA A N 1
ATOM 720 C CA . ALA A 1 86 ? -1.984 -11.491 10.994 1.00 96.75 86 ALA A CA 1
ATOM 721 C C . ALA A 1 86 ? -2.759 -10.262 11.480 1.00 96.75 86 ALA A C 1
ATOM 723 O O . ALA A 1 86 ? -2.168 -9.221 11.764 1.00 96.75 86 ALA A O 1
ATOM 724 N N . VAL A 1 87 ? -4.074 -10.394 11.603 1.00 98.00 87 VAL A N 1
ATOM 725 C CA . VAL A 1 87 ? -4.954 -9.376 12.181 1.00 98.00 87 VAL A CA 1
ATOM 726 C C . VAL A 1 87 ? -5.846 -10.017 13.228 1.00 98.00 87 VAL A C 1
ATOM 728 O O . VAL A 1 87 ? -6.353 -11.120 13.022 1.00 98.00 87 VAL A O 1
ATOM 731 N N . SER A 1 88 ? -6.045 -9.319 14.338 1.00 98.12 88 SER A N 1
ATOM 732 C CA . SER A 1 88 ? -7.053 -9.663 15.337 1.00 98.12 88 SER A CA 1
ATOM 733 C C . SER A 1 88 ? -8.241 -8.731 15.147 1.00 98.12 88 SER A C 1
ATOM 735 O O . SER A 1 88 ? -8.068 -7.512 15.105 1.00 98.12 88 SER A O 1
ATOM 737 N N . LEU A 1 89 ? -9.437 -9.287 14.975 1.00 98.31 89 LEU A N 1
ATOM 738 C CA . LEU A 1 89 ? -10.653 -8.542 14.652 1.00 98.31 89 LEU A CA 1
ATOM 739 C C . LEU A 1 89 ? -11.660 -8.637 15.796 1.00 98.31 89 LEU A C 1
ATOM 741 O O . LEU A 1 89 ? -11.767 -9.668 16.452 1.00 98.31 89 LEU A O 1
ATOM 745 N N . ASN A 1 90 ? -12.466 -7.593 15.993 1.00 97.50 90 ASN A N 1
ATOM 746 C CA . ASN A 1 90 ? -13.538 -7.630 16.995 1.00 97.50 90 ASN A CA 1
ATOM 747 C C . ASN A 1 90 ? -14.673 -8.612 16.643 1.00 97.50 90 ASN A C 1
ATOM 749 O O . ASN A 1 90 ? -15.462 -8.978 17.514 1.00 97.50 90 ASN A O 1
ATOM 753 N N . ARG A 1 91 ? -14.776 -9.018 15.371 1.00 96.56 91 ARG A N 1
ATOM 754 C CA . ARG A 1 91 ? -15.719 -10.028 14.878 1.00 96.56 91 ARG A CA 1
ATOM 755 C C . ARG A 1 91 ? -15.289 -10.600 13.531 1.00 96.56 91 ARG A C 1
ATOM 757 O O . ARG A 1 91 ? -14.564 -9.965 12.769 1.00 96.56 91 ARG A O 1
ATOM 764 N N . VAL A 1 92 ? -15.818 -11.777 13.210 1.00 96.12 92 VAL A N 1
ATOM 765 C CA . VAL A 1 92 ? -15.584 -12.457 11.931 1.00 96.12 92 VAL A CA 1
ATOM 766 C C . VAL A 1 92 ? -16.408 -11.795 10.809 1.00 96.12 92 VAL A C 1
ATOM 768 O O . VAL A 1 92 ? -17.606 -11.558 11.005 1.00 96.12 92 VAL A O 1
ATOM 771 N N . PRO A 1 93 ? -15.811 -11.490 9.638 1.00 96.62 93 PRO A N 1
ATOM 772 C CA . PRO A 1 93 ? -16.542 -10.961 8.489 1.00 96.62 93 PRO A CA 1
ATOM 773 C C . PRO A 1 93 ? -17.482 -11.987 7.865 1.00 96.62 93 PRO A C 1
ATOM 775 O O . PRO A 1 93 ? -17.247 -13.195 7.910 1.00 96.62 93 PRO A O 1
ATOM 778 N N . VAL A 1 94 ? -18.508 -11.489 7.179 1.00 96.06 94 VAL A N 1
ATOM 779 C CA . VAL A 1 94 ? -19.262 -12.299 6.223 1.00 96.06 94 VAL A CA 1
ATOM 780 C C . VAL A 1 94 ? -18.330 -12.637 5.050 1.00 96.06 94 VAL A C 1
ATOM 782 O O . VAL A 1 94 ? -17.726 -11.713 4.488 1.00 96.06 94 VAL A O 1
ATOM 785 N N . PRO A 1 95 ? -18.193 -13.923 4.668 1.00 93.50 95 PRO A N 1
ATOM 786 C CA . PRO A 1 95 ? -17.349 -14.322 3.548 1.00 93.50 95 PRO A CA 1
ATOM 787 C C . PRO A 1 95 ? -17.742 -13.625 2.241 1.00 93.50 95 PRO A C 1
ATOM 789 O O . PRO A 1 95 ? -18.921 -13.526 1.905 1.00 93.50 95 PRO A O 1
ATOM 792 N N . ASP A 1 96 ? -16.742 -13.193 1.476 1.00 95.62 96 ASP A N 1
ATOM 793 C CA . ASP A 1 96 ? -16.919 -12.550 0.174 1.00 95.62 96 ASP A CA 1
ATOM 794 C C . ASP A 1 96 ? -15.913 -13.141 -0.818 1.00 95.62 96 ASP A C 1
ATOM 796 O O . ASP A 1 96 ? -14.702 -13.081 -0.6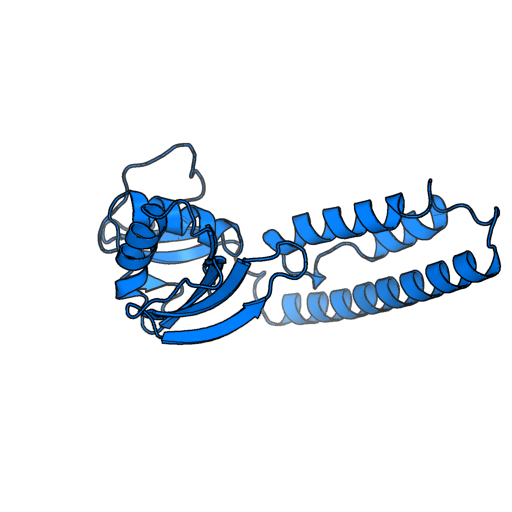09 1.00 95.62 96 ASP A O 1
ATOM 800 N N . GLN A 1 97 ? -16.414 -13.702 -1.920 1.00 95.25 97 GLN A N 1
ATOM 801 C CA . GLN A 1 97 ? -15.590 -14.359 -2.942 1.00 95.25 97 GLN A CA 1
ATOM 802 C C . GLN A 1 97 ? -14.588 -13.409 -3.616 1.00 95.25 97 GLN A C 1
ATOM 804 O O . GLN A 1 97 ? -13.616 -13.867 -4.212 1.00 95.25 97 GLN A O 1
ATOM 809 N N . ARG A 1 98 ? -14.792 -12.089 -3.515 1.00 96.69 98 ARG A N 1
ATOM 810 C CA . ARG A 1 98 ? -13.847 -11.079 -4.020 1.00 96.69 98 ARG A CA 1
ATOM 811 C C . ARG A 1 98 ? -12.590 -10.951 -3.153 1.00 96.69 98 ARG A C 1
ATOM 813 O O . ARG A 1 98 ? -11.643 -10.300 -3.596 1.00 96.69 98 ARG A O 1
ATOM 820 N N . TYR A 1 99 ? -12.580 -11.552 -1.963 1.00 96.88 99 TYR A N 1
ATOM 821 C CA . TYR A 1 99 ? -11.500 -11.496 -0.972 1.00 96.88 99 TYR A CA 1
ATOM 822 C C . TYR A 1 99 ? -11.033 -12.916 -0.586 1.00 96.88 99 TYR A C 1
ATOM 824 O O . TYR A 1 99 ? -11.100 -13.293 0.585 1.00 96.88 99 TYR A O 1
ATOM 832 N N . PRO A 1 100 ? -10.584 -13.732 -1.562 1.00 96.00 100 PRO A N 1
ATOM 833 C CA . PRO A 1 100 ? -10.313 -15.159 -1.363 1.00 96.00 100 PRO A CA 1
ATOM 834 C C . PRO A 1 100 ? -9.097 -15.452 -0.471 1.00 96.00 100 PRO A C 1
ATOM 836 O O . PRO A 1 100 ? -8.968 -16.563 0.037 1.00 96.00 100 PRO A O 1
ATOM 839 N N . ASP A 1 101 ? -8.208 -14.477 -0.273 1.00 95.88 101 ASP A N 1
ATOM 840 C CA . ASP A 1 101 ? -6.984 -14.644 0.516 1.00 95.88 101 ASP A CA 1
ATOM 841 C C . ASP A 1 101 ? -7.192 -14.335 2.004 1.00 95.88 101 ASP A C 1
ATOM 843 O O . ASP A 1 101 ? -6.262 -14.493 2.795 1.00 95.88 101 ASP A O 1
ATOM 847 N N . PHE A 1 102 ? -8.400 -13.914 2.402 1.00 97.50 102 PHE A N 1
ATOM 848 C CA . PHE A 1 102 ? -8.763 -13.814 3.811 1.00 97.50 102 PHE A CA 1
ATOM 849 C C . PHE A 1 102 ? -8.874 -15.223 4.388 1.00 97.50 102 PHE A C 1
ATOM 851 O O . PHE A 1 102 ? -9.699 -16.026 3.943 1.00 97.50 102 PHE A O 1
ATOM 858 N N . LYS A 1 103 ? -8.070 -15.524 5.408 1.00 97.00 103 LYS A N 1
ATOM 859 C CA . LYS A 1 103 ? -8.121 -16.821 6.091 1.00 97.00 103 LYS A CA 1
ATOM 860 C C . LYS A 1 103 ? -8.321 -16.614 7.576 1.00 97.00 103 LYS A C 1
ATOM 862 O O . LYS A 1 103 ? -7.431 -16.099 8.248 1.00 97.00 103 LYS A O 1
ATOM 867 N N . LEU A 1 104 ? -9.472 -17.049 8.075 1.00 97.31 104 LEU A N 1
ATOM 868 C CA . LEU A 1 104 ? -9.739 -17.117 9.504 1.00 97.31 104 LEU A CA 1
ATOM 869 C C . LEU A 1 104 ? -8.870 -18.218 10.126 1.00 97.31 104 LEU A C 1
ATOM 871 O O . LEU A 1 104 ? -8.848 -19.344 9.627 1.00 97.31 104 LEU A O 1
ATOM 875 N N . LEU A 1 105 ? -8.143 -17.879 11.185 1.00 96.69 105 LEU A N 1
ATOM 876 C CA . LEU A 1 105 ? -7.280 -18.795 11.927 1.00 96.69 105 LEU A CA 1
ATOM 877 C C . LEU A 1 105 ? -7.978 -19.346 13.172 1.00 96.69 105 LEU A C 1
ATOM 879 O O . LEU A 1 105 ? -7.740 -20.497 13.531 1.00 96.69 105 LEU A O 1
ATOM 883 N N . ASP A 1 106 ? -8.858 -18.561 13.800 1.00 95.31 106 ASP A N 1
ATOM 884 C CA . ASP A 1 106 ? -9.664 -19.011 14.934 1.00 95.31 106 ASP A CA 1
ATOM 885 C C . ASP A 1 106 ? -11.070 -18.371 14.978 1.00 95.31 106 ASP A C 1
ATOM 887 O O . ASP A 1 106 ? -11.331 -17.369 14.311 1.00 95.31 106 ASP A O 1
ATOM 891 N N . PRO A 1 107 ? -12.009 -18.925 15.770 1.00 92.62 107 PRO A N 1
ATOM 892 C CA . PRO A 1 107 ? -13.341 -18.338 15.942 1.00 92.62 107 PRO A CA 1
ATOM 893 C C . PRO A 1 107 ? -13.364 -17.013 16.721 1.00 92.62 107 PRO A C 1
ATOM 895 O O . PRO A 1 107 ? -14.402 -16.354 16.738 1.00 92.62 107 PRO A O 1
ATOM 898 N N . ALA A 1 108 ? -12.268 -16.642 17.391 1.00 91.94 108 ALA A N 1
ATOM 899 C CA . ALA A 1 108 ? -12.168 -15.417 18.183 1.00 91.94 108 ALA A CA 1
ATOM 900 C C . ALA A 1 108 ? -11.901 -14.176 17.315 1.00 91.94 108 ALA A C 1
ATOM 902 O O . ALA A 1 108 ? -12.058 -13.059 17.799 1.00 91.94 108 ALA A O 1
ATOM 903 N N . GLY A 1 109 ? -11.562 -14.364 16.036 1.00 94.88 109 GLY A N 1
ATOM 904 C CA . GLY A 1 109 ? -11.361 -13.282 15.075 1.00 94.88 109 GLY A CA 1
ATOM 905 C C . GLY A 1 109 ? -9.910 -13.103 14.639 1.00 94.88 109 GLY A C 1
ATOM 906 O O . GLY A 1 109 ? -9.625 -12.138 13.926 1.00 94.88 109 GLY A O 1
ATOM 907 N N . LEU A 1 110 ? -9.001 -14.011 15.013 1.00 97.94 110 LEU A N 1
ATOM 908 C CA . LEU A 1 110 ? -7.654 -14.036 14.452 1.00 97.94 110 LEU A CA 1
ATOM 909 C C . LEU A 1 110 ? -7.723 -14.504 12.999 1.00 97.94 110 LEU A C 1
ATOM 911 O O . LEU A 1 110 ? -8.269 -15.567 12.694 1.00 97.94 110 LEU A O 1
ATOM 915 N N . ALA A 1 111 ? -7.148 -13.728 12.092 1.00 97.88 111 ALA A N 1
ATOM 916 C CA . ALA A 1 111 ? -7.132 -14.022 10.668 1.00 97.88 111 ALA A CA 1
ATOM 917 C C . ALA A 1 111 ? -5.808 -13.610 10.023 1.00 97.88 111 ALA A C 1
ATOM 919 O O . ALA A 1 111 ? -4.990 -12.910 10.615 1.00 97.88 111 ALA A O 1
ATOM 920 N N . THR A 1 112 ? -5.611 -14.026 8.776 1.00 97.88 112 THR A N 1
ATOM 921 C CA . THR A 1 112 ? -4.550 -13.509 7.909 1.00 97.88 112 THR A CA 1
ATOM 922 C C . THR A 1 112 ? -5.140 -12.814 6.695 1.00 97.88 112 THR A C 1
ATOM 924 O O . THR A 1 112 ? -6.163 -13.244 6.153 1.00 97.88 112 THR A O 1
ATOM 927 N N . VAL A 1 113 ? -4.478 -11.736 6.284 1.00 97.50 113 VAL A N 1
ATOM 928 C CA . VAL A 1 113 ? -4.783 -10.956 5.081 1.00 97.50 113 VAL A CA 1
ATOM 929 C C . VAL A 1 113 ? -3.498 -10.699 4.291 1.00 97.50 113 VAL A C 1
ATOM 931 O O . VAL A 1 113 ? -2.418 -10.698 4.889 1.00 97.50 113 VAL A O 1
ATOM 934 N N . PRO A 1 114 ? -3.571 -10.482 2.967 1.00 96.31 114 PRO A N 1
ATOM 935 C CA . PRO A 1 114 ? -2.400 -10.131 2.168 1.00 96.31 114 PRO A CA 1
ATOM 936 C C . PRO A 1 114 ? -1.689 -8.869 2.669 1.00 96.31 114 PRO A C 1
ATOM 938 O O . PRO A 1 114 ? -2.339 -7.947 3.161 1.00 96.31 114 PRO A O 1
ATOM 941 N N . ARG A 1 115 ? -0.364 -8.825 2.504 1.00 93.62 115 ARG A N 1
ATOM 942 C CA . ARG A 1 115 ? 0.483 -7.661 2.818 1.00 93.62 115 ARG A CA 1
ATOM 943 C C . ARG A 1 115 ? 0.420 -6.566 1.748 1.00 93.62 115 ARG A C 1
ATOM 945 O O . ARG A 1 115 ? -0.189 -6.749 0.688 1.00 93.62 115 ARG A O 1
ATOM 952 N N . TYR A 1 116 ? 1.068 -5.433 2.021 1.00 90.94 116 TYR A N 1
ATOM 953 C CA . TYR A 1 116 ? 1.281 -4.335 1.067 1.00 90.94 116 TYR A CA 1
ATOM 954 C C . TYR A 1 116 ? -0.026 -3.766 0.479 1.00 90.94 116 TYR A C 1
ATOM 956 O O . TYR A 1 116 ? -0.948 -3.417 1.218 1.00 90.94 116 TYR A O 1
ATOM 964 N N . GLU A 1 117 ? -0.148 -3.641 -0.851 1.00 91.50 117 GLU A N 1
ATOM 965 C CA . GLU A 1 117 ? -1.375 -3.128 -1.486 1.00 91.50 117 GLU A CA 1
ATOM 966 C C . GLU A 1 117 ? -2.604 -3.987 -1.135 1.00 91.50 117 GLU A C 1
ATOM 968 O O . GLU A 1 117 ? -3.716 -3.473 -0.965 1.00 91.50 117 GLU A O 1
ATOM 973 N N . GLY A 1 118 ? -2.395 -5.291 -0.942 1.00 95.19 118 GLY A N 1
ATOM 974 C CA . GLY A 1 118 ? -3.433 -6.201 -0.484 1.00 95.19 118 GLY A CA 1
ATOM 975 C C . GLY A 1 118 ? -3.984 -5.813 0.889 1.00 95.19 118 GLY A C 1
ATOM 976 O O . GLY A 1 118 ? -5.203 -5.789 1.065 1.00 95.19 118 GLY A O 1
ATOM 977 N N . PHE A 1 119 ? -3.132 -5.392 1.823 1.00 97.50 119 PHE A N 1
ATOM 978 C CA . PHE A 1 119 ? -3.571 -5.010 3.165 1.00 97.50 119 PHE A CA 1
ATOM 979 C C . PHE A 1 119 ? -4.532 -3.822 3.134 1.00 97.50 119 PHE A C 1
ATOM 981 O O . PHE A 1 119 ? -5.576 -3.844 3.786 1.00 97.50 119 PHE A O 1
ATOM 988 N N . THR A 1 120 ? -4.242 -2.822 2.296 1.00 97.75 120 THR A N 1
ATOM 989 C CA . THR A 1 120 ? -5.131 -1.669 2.076 1.00 97.75 120 THR A CA 1
ATOM 990 C C . THR A 1 120 ? -6.509 -2.124 1.594 1.00 97.75 120 THR A C 1
ATOM 992 O O . THR A 1 120 ? -7.536 -1.771 2.178 1.00 97.75 120 THR A O 1
ATOM 995 N N . ARG A 1 121 ? -6.542 -2.965 0.554 1.00 97.06 121 ARG A N 1
ATOM 996 C CA . ARG A 1 121 ? -7.785 -3.468 -0.043 1.00 97.06 121 ARG A CA 1
ATOM 997 C C . ARG A 1 121 ? -8.627 -4.276 0.949 1.00 97.06 121 ARG A C 1
ATOM 999 O O . ARG A 1 121 ? -9.845 -4.096 0.999 1.00 97.06 121 ARG A O 1
ATOM 1006 N N . TYR A 1 122 ? -7.999 -5.169 1.709 1.00 98.12 122 TYR A N 1
ATOM 1007 C CA . TYR A 1 122 ? -8.696 -6.007 2.686 1.00 98.12 122 TYR A CA 1
ATOM 1008 C C . TYR A 1 122 ? -9.136 -5.195 3.910 1.00 98.12 122 TYR A C 1
ATOM 1010 O O . TYR A 1 122 ? -10.230 -5.423 4.421 1.00 98.12 122 TYR A O 1
ATOM 1018 N N . SER A 1 123 ? -8.362 -4.187 4.320 1.00 98.25 123 SER A N 1
ATOM 1019 C CA . SER A 1 123 ? -8.732 -3.310 5.435 1.00 98.25 123 SER A CA 1
ATOM 1020 C C . SER A 1 123 ? -9.981 -2.488 5.137 1.00 98.25 123 SER A C 1
ATOM 1022 O O . SER A 1 123 ? -10.880 -2.402 5.971 1.00 98.25 123 SER A O 1
ATOM 1024 N N . LEU A 1 124 ? -10.083 -1.948 3.919 1.00 98.12 124 LEU A N 1
ATOM 1025 C CA . LEU A 1 124 ? -11.278 -1.234 3.460 1.00 98.12 124 LEU A CA 1
ATOM 1026 C C . LEU A 1 124 ? -12.516 -2.135 3.438 1.00 98.12 124 LEU A C 1
ATOM 1028 O O . LEU A 1 124 ? -13.598 -1.703 3.826 1.00 98.12 124 LEU A O 1
ATOM 1032 N N . TRP A 1 125 ? -12.363 -3.389 3.014 1.00 98.06 125 TRP A N 1
ATOM 1033 C CA . TRP A 1 125 ? -13.454 -4.364 3.012 1.00 98.06 125 TRP A CA 1
ATOM 1034 C C . TRP A 1 125 ? -13.933 -4.720 4.417 1.00 98.06 125 TRP A C 1
ATOM 1036 O O . TRP A 1 125 ? -15.135 -4.671 4.675 1.00 98.06 125 TRP A O 1
ATOM 1046 N N . LEU A 1 126 ? -13.008 -5.024 5.330 1.00 98.25 126 LEU A N 1
ATOM 1047 C CA . LEU A 1 126 ? -13.329 -5.299 6.732 1.00 98.25 126 LEU A CA 1
ATOM 1048 C C . LEU A 1 126 ? -14.023 -4.091 7.375 1.00 98.25 126 LEU A C 1
ATOM 1050 O O . LEU A 1 126 ? -15.097 -4.225 7.965 1.00 98.25 126 LEU A O 1
ATOM 1054 N N . ALA A 1 127 ? -13.468 -2.892 7.182 1.00 97.88 127 ALA A N 1
ATOM 1055 C CA . ALA A 1 127 ? -14.055 -1.661 7.691 1.00 97.88 127 ALA A CA 1
ATOM 1056 C C . ALA A 1 127 ? -15.466 -1.427 7.134 1.00 97.88 127 ALA A C 1
ATOM 1058 O O . ALA A 1 127 ? -16.370 -1.125 7.912 1.00 97.88 127 ALA A O 1
ATOM 1059 N N . ALA A 1 128 ? -15.687 -1.634 5.830 1.00 97.19 128 ALA A N 1
ATOM 1060 C CA . ALA A 1 128 ? -16.997 -1.498 5.187 1.00 97.19 128 ALA A CA 1
ATOM 1061 C C . ALA A 1 128 ? -18.050 -2.470 5.742 1.00 97.19 128 ALA A C 1
ATOM 1063 O O . ALA A 1 128 ? -19.241 -2.165 5.717 1.00 97.19 128 ALA A O 1
ATOM 1064 N N . GLN A 1 129 ? -17.628 -3.616 6.282 1.00 97.25 129 GLN A N 1
ATOM 1065 C CA . GLN A 1 129 ? -18.532 -4.514 6.991 1.00 97.25 129 GLN A CA 1
ATOM 1066 C C . GLN A 1 129 ? -18.873 -4.039 8.403 1.00 97.25 129 GLN A C 1
ATOM 1068 O O . GLN A 1 129 ? -19.782 -4.613 8.991 1.00 97.25 129 GLN A O 1
ATOM 1073 N N . GLY A 1 130 ? -18.198 -3.021 8.948 1.00 97.12 130 GLY A N 1
ATOM 1074 C CA . GLY A 1 130 ? -18.340 -2.564 10.334 1.00 97.12 130 GLY A CA 1
ATOM 1075 C C . GLY A 1 130 ? -17.440 -3.310 11.318 1.00 97.12 130 GLY A C 1
ATOM 1076 O O . GLY A 1 130 ? -17.872 -3.575 12.439 1.00 97.12 130 GLY A O 1
ATOM 1077 N N . ILE A 1 131 ? -16.269 -3.762 10.871 1.00 97.88 131 ILE A N 1
ATOM 1078 C CA . ILE A 1 131 ? -15.307 -4.520 11.682 1.00 97.88 131 ILE A CA 1
ATOM 1079 C C . ILE A 1 131 ? -14.191 -3.585 12.138 1.00 97.88 131 ILE A C 1
ATOM 1081 O O . ILE A 1 131 ? -13.776 -2.700 11.384 1.00 97.88 131 ILE A O 1
ATOM 1085 N N . ASP A 1 132 ? -13.718 -3.801 13.361 1.00 97.31 132 ASP A N 1
ATOM 1086 C CA . ASP A 1 132 ? -12.590 -3.084 13.946 1.00 97.31 132 ASP A CA 1
ATOM 1087 C C . ASP A 1 132 ? -11.416 -4.018 14.193 1.00 97.31 132 ASP A C 1
ATOM 1089 O O . ASP A 1 132 ? -11.581 -5.211 14.470 1.00 97.31 132 ASP A O 1
ATOM 1093 N N . PHE A 1 133 ? -10.225 -3.438 14.097 1.00 98.00 133 PHE A N 1
ATOM 1094 C CA . PHE A 1 133 ? -8.960 -4.115 14.320 1.00 98.00 133 PHE A CA 1
ATOM 1095 C C . PHE A 1 133 ? -8.598 -3.991 15.794 1.00 98.00 133 PHE A C 1
ATOM 1097 O O . PHE A 1 133 ? -8.595 -2.898 16.349 1.00 98.00 133 PHE A O 1
ATOM 1104 N N . LEU A 1 134 ? -8.306 -5.110 16.441 1.00 97.62 134 LEU A N 1
ATOM 1105 C CA . LEU A 1 134 ? -7.761 -5.140 17.794 1.00 97.62 134 LEU A CA 1
ATOM 1106 C C . LEU A 1 134 ? -6.236 -5.061 17.743 1.00 97.62 134 LEU A C 1
ATOM 1108 O O . LEU A 1 134 ? -5.649 -4.296 18.498 1.00 97.62 134 LEU A O 1
ATOM 1112 N N . GLU A 1 135 ? -5.636 -5.816 16.821 1.00 97.31 135 GLU A N 1
ATOM 1113 C CA . GLU A 1 135 ? -4.196 -5.878 16.568 1.00 97.31 135 GLU A CA 1
ATOM 1114 C C . GLU A 1 135 ? -3.933 -6.086 15.073 1.00 97.31 135 GLU A C 1
ATOM 1116 O O . GLU A 1 135 ? -4.705 -6.758 14.377 1.00 97.31 135 GLU A O 1
ATOM 1121 N N . VAL A 1 136 ? -2.808 -5.568 14.591 1.00 97.38 136 VAL A N 1
ATOM 1122 C CA . VAL A 1 136 ? -2.276 -5.819 13.247 1.00 97.38 136 VAL A CA 1
ATOM 1123 C C . VAL A 1 136 ? -0.803 -6.185 13.394 1.00 97.38 136 VAL A C 1
ATOM 1125 O O . VAL A 1 136 ? -0.043 -5.456 14.020 1.00 97.38 136 VAL A O 1
ATOM 1128 N N . ALA A 1 137 ? -0.402 -7.339 12.861 1.00 94.56 137 ALA A N 1
ATOM 1129 C CA . ALA A 1 137 ? 0.940 -7.905 13.025 1.00 94.56 137 ALA A CA 1
ATOM 1130 C C . ALA A 1 137 ? 1.407 -8.024 14.497 1.00 94.56 137 ALA A C 1
ATOM 1132 O O . ALA A 1 137 ? 2.606 -8.011 14.770 1.00 94.56 137 ALA A O 1
ATOM 1133 N N . GLY A 1 138 ? 0.468 -8.144 15.445 1.00 94.19 138 GLY A N 1
ATOM 1134 C CA . GLY A 1 138 ? 0.747 -8.161 16.887 1.00 94.19 138 GLY A CA 1
ATOM 1135 C C . GLY A 1 138 ? 0.991 -6.781 17.515 1.00 94.19 138 GLY A C 1
ATOM 1136 O O . GLY A 1 138 ? 1.470 -6.712 18.642 1.00 94.19 138 GLY A O 1
ATOM 1137 N N . ASN A 1 139 ? 0.696 -5.692 16.799 1.00 93.88 139 ASN A N 1
ATOM 1138 C CA . ASN A 1 139 ? 0.756 -4.320 17.299 1.00 93.88 139 ASN A CA 1
ATOM 1139 C C . ASN A 1 139 ? -0.667 -3.755 17.481 1.00 93.88 139 ASN A C 1
ATOM 1141 O O . ASN A 1 139 ? -1.517 -3.938 16.602 1.00 93.88 139 ASN A O 1
ATOM 1145 N N . ASP A 1 140 ? -0.925 -3.077 18.601 1.00 94.25 140 ASP A N 1
ATOM 1146 C CA . ASP A 1 140 ? -2.205 -2.440 18.947 1.00 94.25 140 ASP A CA 1
ATOM 1147 C C . ASP A 1 140 ? -2.124 -0.916 19.156 1.00 94.25 140 ASP A C 1
ATOM 1149 O O . ASP A 1 140 ? -3.139 -0.300 19.498 1.00 94.25 140 ASP A O 1
ATOM 1153 N N . ASP A 1 141 ? -0.954 -0.310 18.928 1.00 94.56 141 ASP A N 1
ATOM 1154 C CA . ASP A 1 141 ? -0.715 1.123 19.107 1.00 94.56 141 ASP A CA 1
ATOM 1155 C C . ASP A 1 141 ? -1.133 1.903 17.850 1.00 94.56 141 ASP A C 1
ATOM 1157 O O . ASP A 1 141 ? -2.317 1.929 17.516 1.00 94.56 141 ASP A O 1
ATOM 1161 N N . GLU A 1 142 ? -0.206 2.517 17.110 1.00 95.19 142 GLU A N 1
ATOM 1162 C CA . GLU A 1 142 ? -0.518 3.302 15.914 1.00 95.19 142 GLU A CA 1
ATOM 1163 C C . GLU A 1 142 ? -0.173 2.575 14.607 1.00 95.19 142 GLU A C 1
ATOM 1165 O O . GLU A 1 142 ?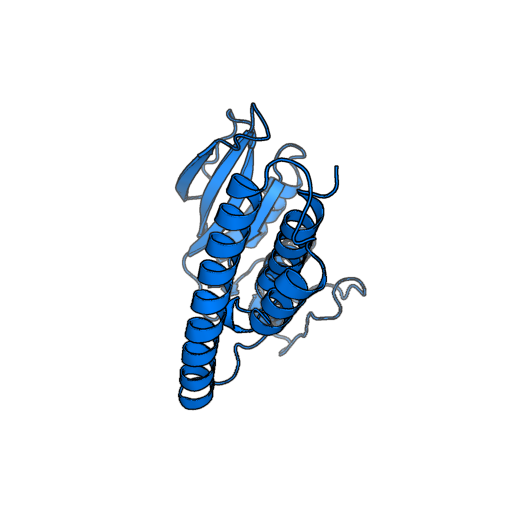 0.879 1.954 14.455 1.00 95.19 142 GLU A O 1
ATOM 1170 N N . ILE A 1 143 ? -1.043 2.744 13.614 1.00 97.06 143 ILE A N 1
ATOM 1171 C CA . ILE A 1 143 ? -0.850 2.335 12.227 1.00 97.06 143 ILE A CA 1
ATOM 1172 C C . ILE A 1 143 ? -0.852 3.564 11.321 1.00 97.06 143 ILE A C 1
ATOM 1174 O O . ILE A 1 143 ? -1.583 4.533 11.547 1.00 97.06 143 ILE A O 1
ATOM 1178 N N . VAL A 1 144 ? -0.020 3.538 10.283 1.00 97.69 144 VAL A N 1
ATOM 1179 C CA . VAL A 1 144 ? 0.066 4.645 9.331 1.00 97.69 144 VAL A CA 1
ATOM 1180 C C . VAL A 1 144 ? -0.974 4.462 8.230 1.00 97.69 144 VAL A C 1
ATOM 1182 O O . VAL A 1 144 ? -1.161 3.363 7.703 1.00 97.69 144 VAL A O 1
ATOM 1185 N N . VAL A 1 145 ? -1.629 5.556 7.850 1.00 97.94 145 VAL A N 1
ATOM 1186 C CA . VAL A 1 145 ? -2.532 5.618 6.697 1.00 97.94 145 VAL A CA 1
ATOM 1187 C C . VAL A 1 145 ? -2.172 6.823 5.840 1.00 97.94 145 VAL A C 1
ATOM 1189 O O . VAL A 1 145 ? -2.008 7.935 6.343 1.00 97.94 145 VAL A O 1
ATOM 1192 N N . SER A 1 146 ? -2.059 6.608 4.533 1.00 97.50 146 SER A N 1
ATOM 1193 C CA . SER A 1 146 ? -1.892 7.660 3.539 1.00 97.50 146 SER A CA 1
ATOM 1194 C C . SER A 1 146 ? -3.176 7.857 2.743 1.00 97.50 146 SER A C 1
ATOM 1196 O O . SER A 1 146 ? -3.791 6.900 2.268 1.00 97.50 146 SER A O 1
ATOM 1198 N N . LEU A 1 147 ? -3.570 9.117 2.593 1.00 97.44 147 LEU A N 1
ATOM 1199 C CA . LEU A 1 147 ? -4.744 9.545 1.851 1.00 97.44 147 LEU A CA 1
ATOM 1200 C C . LEU A 1 147 ? -4.354 10.537 0.759 1.00 97.44 147 LEU A C 1
ATOM 1202 O O . LEU A 1 147 ? -3.477 11.372 0.974 1.00 97.44 147 LEU A O 1
ATOM 1206 N N . ILE A 1 148 ? -5.080 10.529 -0.356 1.00 97.50 148 ILE A N 1
ATOM 1207 C CA . ILE A 1 148 ? -5.132 11.648 -1.301 1.00 97.50 148 ILE A CA 1
ATOM 1208 C C . ILE A 1 148 ? -6.431 12.407 -1.050 1.00 97.50 148 ILE A C 1
ATOM 1210 O O . ILE A 1 148 ? -7.516 11.830 -1.125 1.00 97.50 148 ILE A O 1
ATOM 1214 N N . VAL A 1 149 ? -6.309 13.692 -0.728 1.00 97.19 149 VAL A N 1
ATOM 1215 C CA . VAL A 1 149 ? -7.413 14.547 -0.273 1.00 97.19 149 VAL A CA 1
ATOM 1216 C C . VAL A 1 149 ? -7.331 15.941 -0.902 1.00 97.19 149 VAL A C 1
ATOM 1218 O O . VAL A 1 149 ? -6.249 16.342 -1.339 1.00 97.19 149 VAL A O 1
ATOM 1221 N N . PRO A 1 150 ? -8.429 16.717 -0.942 1.00 96.81 150 PRO A N 1
ATOM 1222 C CA . PRO A 1 150 ? -8.375 18.129 -1.307 1.00 96.81 150 PRO A C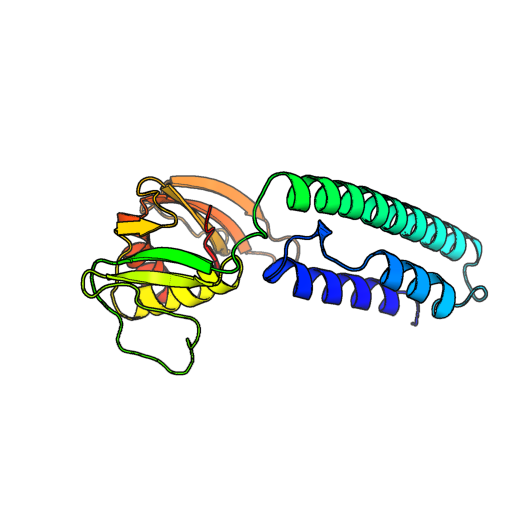A 1
ATOM 1223 C C . PRO A 1 150 ? -7.484 18.931 -0.352 1.00 96.81 150 PRO A C 1
ATOM 1225 O O . PRO A 1 150 ? -7.387 18.605 0.831 1.00 96.81 150 PRO A O 1
ATOM 1228 N N . ASP A 1 151 ? -6.893 20.028 -0.822 1.00 95.06 151 ASP A N 1
ATOM 1229 C CA . ASP A 1 151 ? -5.991 20.853 0.005 1.00 95.06 151 ASP A CA 1
ATOM 1230 C C . ASP A 1 151 ? -6.648 21.374 1.296 1.00 95.06 151 ASP A C 1
ATOM 1232 O O . ASP A 1 151 ? -6.008 21.436 2.348 1.00 95.06 151 ASP A O 1
ATOM 1236 N N . ALA A 1 152 ? -7.946 21.687 1.230 1.00 93.06 152 ALA A N 1
ATOM 1237 C CA . ALA A 1 152 ? -8.746 22.163 2.359 1.00 93.06 152 ALA A CA 1
ATOM 1238 C C . ALA A 1 152 ? -9.149 21.057 3.352 1.00 93.06 152 ALA A C 1
ATOM 1240 O O . ALA A 1 152 ? -9.746 21.351 4.387 1.00 93.06 152 ALA A O 1
ATOM 1241 N N . TRP A 1 153 ? -8.868 19.788 3.043 1.00 94.00 153 TRP A N 1
ATOM 1242 C CA . TRP A 1 153 ? -9.224 18.678 3.915 1.00 94.00 153 TRP A CA 1
ATOM 1243 C C . TRP A 1 153 ? -8.385 18.691 5.193 1.00 94.00 153 TRP A C 1
ATOM 1245 O O . TRP A 1 153 ? -7.164 18.879 5.161 1.00 94.00 153 TRP A O 1
ATOM 1255 N N . THR A 1 154 ? -9.058 18.451 6.315 1.00 88.69 154 THR A N 1
ATOM 1256 C CA . THR A 1 154 ? -8.470 18.326 7.648 1.00 88.69 154 THR A CA 1
ATOM 1257 C C . THR A 1 154 ? -9.180 17.218 8.425 1.00 88.69 154 THR A C 1
ATOM 1259 O O . THR A 1 154 ? -10.324 16.853 8.131 1.00 88.69 154 THR A O 1
ATOM 1262 N N . THR A 1 155 ? -8.504 16.676 9.435 1.00 84.31 155 THR A N 1
ATOM 1263 C CA . THR A 1 155 ? -9.066 15.681 10.351 1.00 84.31 155 THR A CA 1
ATOM 1264 C C . THR A 1 155 ? -8.587 15.930 11.775 1.00 84.31 155 THR A C 1
ATOM 1266 O O . THR A 1 155 ? -7.467 16.388 11.987 1.00 84.31 155 THR A O 1
ATOM 1269 N N . ILE A 1 156 ? -9.443 15.606 12.745 1.00 81.94 156 ILE A N 1
ATOM 1270 C CA . ILE A 1 156 ? -9.110 15.549 14.177 1.00 81.94 156 ILE A CA 1
ATOM 1271 C C . ILE A 1 156 ? -9.153 14.116 14.723 1.00 81.94 156 ILE A C 1
ATOM 1273 O O . ILE A 1 156 ? -8.861 13.896 15.892 1.00 81.94 156 ILE A O 1
ATOM 1277 N N . MET A 1 157 ? -9.542 13.141 13.893 1.00 78.94 157 MET A N 1
ATOM 1278 C CA . MET A 1 157 ? -9.707 11.737 14.299 1.00 78.94 157 MET A CA 1
ATOM 1279 C C . MET A 1 157 ? -8.375 10.987 14.422 1.00 78.94 157 MET A C 1
ATOM 1281 O O . MET A 1 157 ? -8.353 9.828 14.810 1.00 78.94 157 MET A O 1
ATOM 1285 N N . SER A 1 158 ? -7.272 11.616 14.029 1.00 87.62 158 SER A N 1
ATOM 1286 C CA . SER A 1 158 ? -5.968 10.979 13.883 1.00 87.62 158 SER A CA 1
ATOM 1287 C C . SER A 1 158 ? -4.856 12.007 14.016 1.00 87.62 158 SER A C 1
ATOM 1289 O O . SER A 1 158 ? -5.068 13.201 13.778 1.00 87.62 158 SER A O 1
ATOM 1291 N N . ARG A 1 159 ? -3.644 11.544 14.308 1.00 94.19 159 ARG A N 1
ATOM 1292 C CA . ARG A 1 159 ? -2.465 12.400 14.414 1.00 94.19 159 ARG A CA 1
ATOM 1293 C C . ARG A 1 159 ? -1.843 12.614 13.035 1.00 94.19 159 ARG A C 1
ATOM 1295 O O . ARG A 1 159 ? -1.391 11.668 12.399 1.00 94.19 159 ARG A O 1
ATOM 1302 N N . GLN A 1 160 ? -1.800 13.860 12.569 1.00 95.44 160 GLN A N 1
ATOM 1303 C CA . GLN A 1 160 ? -1.131 14.205 11.312 1.00 95.44 160 GLN A CA 1
ATOM 1304 C C . GLN A 1 160 ? 0.385 14.015 11.450 1.00 95.44 160 GLN A C 1
ATOM 1306 O O . GLN A 1 160 ? 1.000 14.611 12.334 1.00 95.44 160 GLN A O 1
ATOM 1311 N N . LEU A 1 161 ? 0.990 13.212 10.569 1.00 96.44 161 LEU A N 1
ATOM 1312 C CA . LEU A 1 161 ? 2.445 13.056 10.495 1.00 96.44 161 LEU A CA 1
ATOM 1313 C C . LEU A 1 161 ? 3.051 14.094 9.553 1.00 96.44 161 LEU A C 1
ATOM 1315 O O . LEU A 1 161 ? 3.916 14.868 9.953 1.00 96.44 161 LEU A O 1
ATOM 1319 N N . PHE A 1 162 ? 2.584 14.123 8.305 1.00 96.12 162 PHE A N 1
ATOM 1320 C CA . PHE A 1 162 ? 3.001 15.115 7.315 1.00 96.12 162 PHE A CA 1
ATOM 1321 C C . PHE A 1 162 ? 1.986 15.243 6.180 1.00 96.12 162 PHE A C 1
ATOM 1323 O O 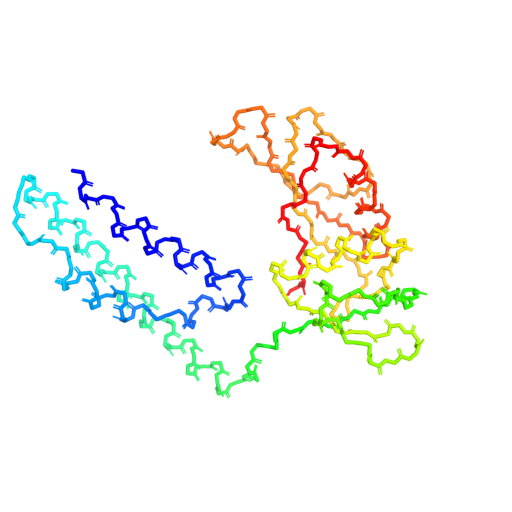. PHE A 1 162 ? 1.135 14.373 5.986 1.00 96.12 162 PHE A O 1
ATOM 1330 N N . GLU A 1 163 ? 2.111 16.322 5.410 1.00 96.75 163 GLU A N 1
ATOM 1331 C CA . GLU A 1 163 ? 1.357 16.552 4.182 1.00 96.75 163 GLU A CA 1
ATOM 1332 C C . GLU A 1 163 ? 2.311 16.848 3.023 1.00 96.75 163 GLU A C 1
ATOM 1334 O O . GLU A 1 163 ? 3.371 17.446 3.211 1.00 96.75 163 GLU A O 1
ATOM 1339 N N . GLN A 1 164 ? 1.938 16.431 1.816 1.00 96.81 164 GLN A N 1
ATOM 1340 C CA . GLN A 1 164 ? 2.734 16.648 0.613 1.00 96.81 164 GLN A CA 1
ATOM 1341 C C . GLN A 1 164 ? 1.826 16.963 -0.586 1.00 96.81 164 GLN A C 1
ATOM 1343 O O . GLN A 1 164 ? 0.959 16.152 -0.903 1.00 96.81 164 GLN A O 1
ATOM 1348 N N . PRO A 1 165 ? 2.036 18.070 -1.321 1.00 96.31 165 PRO A N 1
ATOM 1349 C CA . PRO A 1 165 ? 1.281 18.353 -2.542 1.00 96.31 165 PRO A CA 1
ATOM 1350 C C . PRO A 1 165 ? 1.444 17.254 -3.601 1.00 96.31 165 PRO A C 1
ATOM 1352 O O . PRO A 1 165 ? 2.557 16.770 -3.847 1.00 96.31 165 PRO A O 1
ATOM 1355 N N . VAL A 1 166 ? 0.357 16.894 -4.287 1.00 95.12 166 VAL A N 1
ATOM 1356 C CA . VAL A 1 166 ? 0.418 15.981 -5.437 1.00 95.12 166 VAL A CA 1
ATOM 1357 C C . VAL A 1 166 ? 0.636 16.811 -6.697 1.00 95.12 166 VAL A C 1
ATOM 1359 O O . VAL A 1 166 ? -0.302 17.312 -7.308 1.00 95.12 166 VAL A O 1
ATOM 1362 N N . LEU A 1 167 ? 1.895 16.953 -7.115 1.00 92.88 167 LEU A N 1
ATOM 1363 C CA . LEU A 1 167 ? 2.282 17.871 -8.200 1.00 92.88 167 LEU A CA 1
ATOM 1364 C C . LEU A 1 167 ? 1.582 17.600 -9.543 1.00 92.88 167 LEU A C 1
ATOM 1366 O O . LEU A 1 167 ? 1.433 18.502 -10.360 1.00 92.88 167 LEU A O 1
ATOM 1370 N N . THR A 1 168 ? 1.147 16.363 -9.780 1.00 92.62 168 THR A N 1
ATOM 1371 C CA . THR A 1 168 ? 0.428 15.956 -10.996 1.00 92.62 168 THR A CA 1
ATOM 1372 C C . THR A 1 168 ? -1.090 16.126 -10.898 1.00 92.62 168 THR A C 1
ATOM 1374 O O . THR A 1 168 ? -1.781 15.929 -11.896 1.00 92.62 168 THR A O 1
ATOM 1377 N N . ARG A 1 169 ? -1.622 16.480 -9.721 1.00 92.56 169 ARG A N 1
ATOM 1378 C CA . ARG A 1 169 ? -3.053 16.680 -9.447 1.00 92.56 169 ARG A CA 1
ATOM 1379 C C . ARG A 1 169 ? -3.248 17.960 -8.615 1.00 92.56 169 ARG A C 1
ATOM 1381 O O . ARG A 1 169 ? -3.395 17.875 -7.394 1.00 92.56 169 ARG A O 1
ATOM 1388 N N . PRO A 1 170 ? -3.231 19.144 -9.258 1.00 93.50 170 PRO A N 1
ATOM 1389 C CA . PRO A 1 170 ? -3.430 20.418 -8.568 1.00 93.50 170 PRO A CA 1
ATOM 1390 C C . PRO A 1 170 ? -4.717 20.432 -7.730 1.00 93.50 170 PRO A C 1
ATOM 1392 O O . PRO A 1 170 ? -5.733 19.884 -8.155 1.00 93.50 170 PRO A O 1
ATOM 1395 N N . GLY A 1 171 ? -4.673 21.063 -6.554 1.00 94.75 171 GLY A N 1
ATOM 1396 C CA . GLY A 1 171 ? -5.798 21.110 -5.612 1.00 94.75 171 GLY A CA 1
ATOM 1397 C C . GLY A 1 171 ? -5.927 19.877 -4.710 1.00 94.75 171 GLY A C 1
ATOM 1398 O O . GLY A 1 171 ? -6.883 19.789 -3.935 1.00 94.75 171 GLY A O 1
ATOM 1399 N N . THR A 1 172 ? -4.996 18.921 -4.818 1.00 97.12 172 THR A N 1
ATOM 1400 C CA . THR A 1 172 ? -4.928 17.748 -3.942 1.00 97.12 172 THR A CA 1
ATOM 1401 C C . THR A 1 172 ? -3.569 17.615 -3.269 1.00 97.12 172 THR A C 1
ATOM 1403 O O . THR A 1 172 ? -2.509 17.884 -3.852 1.00 97.12 172 THR A O 1
ATOM 1406 N N . LYS A 1 173 ? -3.608 17.090 -2.049 1.00 97.12 173 LYS A N 1
ATOM 1407 C CA . LYS A 1 173 ? -2.446 16.749 -1.241 1.00 97.12 173 LYS A CA 1
ATOM 1408 C C . LYS A 1 173 ? -2.524 15.299 -0.788 1.00 97.12 173 LYS A C 1
ATOM 1410 O O . LYS A 1 173 ? -3.599 14.721 -0.632 1.00 97.12 173 LYS A O 1
ATOM 1415 N N . ARG A 1 174 ? -1.355 14.723 -0.548 1.00 97.75 174 ARG A N 1
ATOM 1416 C CA . ARG A 1 174 ? -1.195 13.518 0.245 1.00 97.75 174 ARG A CA 1
ATOM 1417 C C . ARG A 1 174 ? -1.170 13.911 1.712 1.00 97.75 174 ARG A C 1
ATOM 1419 O O . ARG A 1 174 ? -0.325 14.710 2.106 1.00 97.75 174 ARG A O 1
ATOM 1426 N N . SER A 1 175 ? -2.064 13.339 2.502 1.00 96.94 175 SER A N 1
ATOM 1427 C CA . SER A 1 175 ? -2.065 13.459 3.958 1.00 96.94 175 SER A CA 1
ATOM 1428 C C . SER A 1 175 ? -1.678 12.108 4.552 1.00 96.94 175 SER A C 1
ATOM 1430 O O . SER A 1 175 ? -2.254 11.084 4.183 1.00 96.94 175 SER A O 1
ATOM 1432 N N . VAL A 1 176 ? -0.662 12.087 5.416 1.00 97.56 176 VAL A N 1
ATOM 1433 C CA . VAL A 1 176 ? -0.196 10.869 6.090 1.00 97.56 176 VAL A CA 1
ATOM 1434 C C . VAL A 1 176 ? -0.441 10.986 7.584 1.00 97.56 176 VAL A C 1
ATOM 1436 O O . VAL A 1 176 ? -0.014 11.949 8.224 1.00 97.56 176 VAL A O 1
ATOM 1439 N N . LEU A 1 177 ? -1.143 9.997 8.122 1.00 97.50 177 LEU A N 1
ATOM 1440 C CA . LEU A 1 177 ? -1.741 10.003 9.449 1.00 97.50 177 LEU A CA 1
ATOM 1441 C C . LEU A 1 177 ? -1.243 8.799 10.244 1.00 97.50 177 LEU A C 1
ATOM 1443 O O . LEU A 1 177 ? -1.102 7.715 9.683 1.00 97.50 177 LEU A O 1
ATOM 1447 N N . ALA A 1 178 ? -1.032 8.984 11.542 1.00 97.12 178 ALA A N 1
ATOM 1448 C CA . ALA A 1 178 ? -0.943 7.901 12.511 1.00 97.12 178 ALA A CA 1
ATOM 1449 C C . ALA A 1 178 ? -2.303 7.750 13.204 1.00 97.12 178 ALA A C 1
ATOM 1451 O O . ALA A 1 178 ? -2.903 8.736 13.653 1.00 97.12 178 ALA A O 1
ATOM 1452 N N . ILE A 1 179 ? -2.810 6.522 13.227 1.00 96.62 179 ILE A N 1
ATOM 1453 C CA . ILE A 1 179 ? -4.151 6.181 13.701 1.00 96.62 179 ILE A CA 1
ATOM 1454 C C . ILE A 1 179 ? -4.015 5.040 14.699 1.00 96.62 179 ILE A C 1
ATOM 1456 O O . ILE A 1 179 ? -3.379 4.049 14.354 1.00 96.62 179 ILE A O 1
ATOM 1460 N N . PRO A 1 180 ? -4.614 5.113 15.895 1.00 96.25 180 PRO A N 1
ATOM 1461 C CA . PRO A 1 180 ? -4.665 3.953 16.771 1.00 96.25 180 PRO A CA 1
ATOM 1462 C C . PRO A 1 180 ? -5.290 2.753 16.045 1.00 96.25 180 PRO A C 1
ATOM 1464 O O . PRO A 1 180 ? -6.345 2.907 15.425 1.00 96.25 180 PRO A O 1
ATOM 1467 N N . VAL A 1 181 ? -4.695 1.560 16.129 1.00 97.12 181 VAL A N 1
ATOM 1468 C CA . VAL A 1 181 ? -5.173 0.345 15.434 1.00 97.12 181 VAL A CA 1
ATOM 1469 C C . VAL A 1 181 ? -6.652 0.099 15.736 1.00 97.12 181 VAL A C 1
ATOM 1471 O O . VAL A 1 181 ? -7.455 -0.125 14.831 1.00 97.12 181 VAL A O 1
ATOM 1474 N N . ARG A 1 182 ? -7.039 0.285 17.001 1.00 96.31 182 ARG A N 1
ATOM 1475 C CA . ARG A 1 182 ? -8.424 0.156 17.485 1.00 96.31 182 ARG A CA 1
ATOM 1476 C C . ARG A 1 182 ? -9.418 1.129 16.854 1.00 96.31 182 ARG A C 1
ATOM 1478 O O . ARG A 1 182 ? -10.611 0.857 16.862 1.00 96.31 182 ARG A O 1
ATOM 1485 N N . GLN A 1 183 ? -8.943 2.246 16.311 1.00 96.38 183 GLN A N 1
ATOM 1486 C CA . GLN A 1 183 ? -9.757 3.260 15.637 1.00 96.38 183 GLN A CA 1
ATOM 1487 C C . GLN A 1 183 ? -9.681 3.148 14.109 1.00 96.38 183 GLN A C 1
ATOM 1489 O O . GLN A 1 183 ? -10.396 3.867 13.411 1.00 96.38 183 GLN A O 1
ATOM 1494 N N . LEU A 1 184 ? -8.845 2.251 13.567 1.00 97.44 184 LEU A N 1
ATOM 1495 C CA . LEU A 1 184 ? -8.654 2.103 12.125 1.00 97.44 184 LEU A CA 1
ATOM 1496 C C . LEU A 1 184 ? -9.968 1.771 11.410 1.00 97.44 184 LEU A C 1
ATOM 1498 O O . LEU A 1 184 ? -10.272 2.375 10.385 1.00 97.44 184 LEU A O 1
ATOM 1502 N N . GLY A 1 185 ? -10.756 0.833 11.943 1.00 97.31 185 GLY A N 1
ATOM 1503 C CA . GLY A 1 185 ? -12.024 0.423 11.334 1.00 97.31 185 GLY A CA 1
ATOM 1504 C C . GLY A 1 185 ? -13.011 1.587 11.219 1.00 97.31 185 GLY A C 1
ATOM 1505 O O . GLY A 1 185 ? -13.508 1.872 10.126 1.00 97.31 185 GLY A O 1
ATOM 1506 N N . ASP A 1 186 ? -13.240 2.301 12.322 1.00 95.94 186 ASP A N 1
ATOM 1507 C CA . ASP A 1 186 ? -14.070 3.512 12.370 1.00 95.94 186 ASP A CA 1
ATOM 1508 C C . ASP A 1 186 ? -13.566 4.610 11.432 1.00 95.94 186 ASP A C 1
ATOM 1510 O O . ASP A 1 186 ? -14.344 5.197 10.674 1.00 95.94 186 ASP A O 1
ATOM 1514 N N . PHE A 1 187 ? -12.259 4.864 11.437 1.00 96.75 187 PHE A N 1
ATOM 1515 C CA . PHE A 1 187 ? -11.650 5.853 10.560 1.00 96.75 187 PHE A CA 1
ATOM 1516 C C . PHE A 1 187 ? -11.873 5.513 9.083 1.00 96.75 187 PHE A C 1
ATOM 1518 O O . PHE A 1 187 ? -12.318 6.367 8.312 1.00 96.75 187 PHE A O 1
ATOM 1525 N N . LEU A 1 188 ? -11.606 4.262 8.690 1.00 97.38 188 LEU A N 1
ATOM 1526 C CA . LEU A 1 188 ? -11.780 3.793 7.317 1.00 97.38 188 LEU A CA 1
ATOM 1527 C C . LEU A 1 188 ? -13.246 3.878 6.878 1.00 97.38 188 LEU A C 1
ATOM 1529 O O . LEU A 1 188 ? -13.524 4.319 5.764 1.00 97.38 188 LEU A O 1
ATOM 1533 N N . ARG A 1 189 ? -14.196 3.543 7.759 1.00 96.06 189 ARG A N 1
ATOM 1534 C CA . ARG A 1 189 ? -15.628 3.753 7.492 1.00 96.06 189 ARG A CA 1
ATOM 1535 C C . ARG A 1 189 ? -15.951 5.216 7.239 1.00 96.06 189 ARG A C 1
ATOM 1537 O O . ARG A 1 189 ? -16.641 5.521 6.271 1.00 96.06 189 ARG A O 1
ATOM 1544 N N . HIS A 1 190 ? -15.443 6.113 8.079 1.00 94.19 190 HIS A N 1
ATOM 1545 C CA . HIS A 1 190 ? -15.699 7.544 7.947 1.00 94.19 190 HIS A CA 1
ATOM 1546 C C . HIS A 1 190 ? -15.171 8.098 6.623 1.00 94.19 190 HIS A C 1
ATOM 1548 O O . HIS A 1 190 ? -15.907 8.784 5.913 1.00 94.19 190 HIS A O 1
ATOM 1554 N N . VAL A 1 191 ? -13.937 7.765 6.235 1.00 93.25 191 VAL A N 1
ATOM 1555 C CA . VAL A 1 191 ? -13.378 8.241 4.955 1.00 93.25 191 VAL A CA 1
ATOM 1556 C C . VAL A 1 191 ? -14.068 7.616 3.742 1.00 93.25 191 VAL A C 1
ATOM 1558 O O . VAL A 1 191 ? -14.229 8.303 2.741 1.00 93.25 191 VAL A O 1
ATOM 1561 N N . LEU A 1 192 ? -14.569 6.378 3.837 1.00 91.69 192 LEU A N 1
ATOM 1562 C CA . LEU A 1 192 ? -15.358 5.748 2.768 1.00 91.69 192 LEU A CA 1
ATOM 1563 C C . LEU A 1 192 ? -16.678 6.482 2.471 1.00 91.69 192 LEU A C 1
ATOM 1565 O O . LEU A 1 192 ? -17.212 6.346 1.372 1.00 91.69 192 LEU A O 1
ATOM 1569 N N . THR A 1 193 ? -17.202 7.281 3.408 1.00 92.44 193 THR A N 1
ATOM 1570 C CA . THR A 1 193 ? -18.391 8.125 3.168 1.00 92.44 193 THR A CA 1
ATOM 1571 C C . THR A 1 193 ? -18.090 9.412 2.397 1.00 92.44 193 THR A C 1
ATOM 1573 O O . THR A 1 193 ? -19.018 10.118 1.999 1.00 92.44 193 THR A O 1
ATOM 1576 N N . ARG A 1 194 ? -16.808 9.732 2.182 1.00 92.19 194 ARG A N 1
ATOM 1577 C CA . ARG A 1 194 ? -16.349 10.987 1.583 1.00 92.19 194 ARG A CA 1
ATOM 1578 C C . ARG A 1 194 ? -15.763 10.735 0.193 1.00 92.19 194 ARG A C 1
ATOM 1580 O O . ARG A 1 194 ? -14.621 10.288 0.098 1.00 92.19 194 ARG A O 1
ATOM 1587 N N . PRO A 1 195 ? -16.498 11.015 -0.895 1.00 90.31 195 PRO A N 1
ATOM 1588 C CA . PRO A 1 195 ? -16.044 10.707 -2.253 1.00 90.31 195 PRO A CA 1
ATOM 1589 C C . PRO A 1 195 ? -14.779 11.475 -2.670 1.00 90.31 195 PRO A C 1
ATOM 1591 O O . PRO A 1 195 ? -14.073 11.048 -3.581 1.00 90.31 195 PRO A O 1
ATOM 1594 N N . GLU A 1 196 ? -14.484 12.602 -2.023 1.00 92.31 196 GLU A N 1
ATOM 1595 C CA . GLU A 1 196 ? -13.280 13.398 -2.253 1.00 92.31 196 GLU A CA 1
ATOM 1596 C C . GLU A 1 196 ? -12.020 12.829 -1.581 1.00 92.31 196 GLU A C 1
ATOM 1598 O O . GLU A 1 196 ? -10.915 13.278 -1.885 1.00 92.31 196 GLU A O 1
ATOM 1603 N N . VAL A 1 197 ? -12.166 11.854 -0.677 1.00 94.94 197 VAL A N 1
ATOM 1604 C CA . VAL A 1 197 ? -11.055 11.220 0.038 1.00 94.94 197 VAL A CA 1
ATOM 1605 C C . VAL A 1 197 ? -10.739 9.876 -0.599 1.00 94.94 197 VAL A C 1
ATOM 1607 O O . VAL A 1 197 ? -11.578 8.981 -0.660 1.00 94.94 197 VAL A O 1
ATOM 1610 N N . VAL A 1 198 ? -9.492 9.701 -1.023 1.00 95.81 198 VAL A N 1
ATOM 1611 C CA . VAL A 1 198 ? -9.002 8.421 -1.537 1.00 95.81 198 VAL A CA 1
ATOM 1612 C C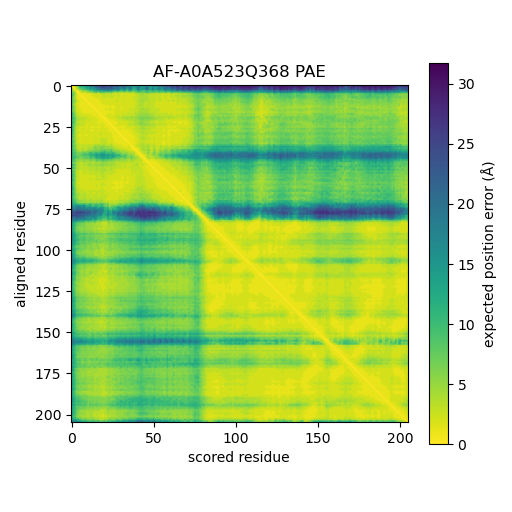 . VAL A 1 198 ? -8.015 7.843 -0.537 1.00 95.81 198 VAL A C 1
ATOM 1614 O O . VAL A 1 198 ? -6.981 8.452 -0.270 1.00 95.81 198 VAL A O 1
ATOM 1617 N N . VAL A 1 199 ? -8.309 6.656 -0.005 1.00 97.25 199 VAL A N 1
ATOM 1618 C CA . VAL A 1 199 ? -7.331 5.891 0.779 1.00 97.25 199 VAL A CA 1
ATOM 1619 C C . VAL A 1 199 ? -6.269 5.372 -0.178 1.00 97.25 199 VAL A C 1
ATOM 1621 O O . VAL A 1 199 ? -6.540 4.502 -1.000 1.00 97.25 199 VAL A O 1
ATOM 1624 N N . GLU A 1 200 ? -5.076 5.955 -0.106 1.00 95.50 200 GLU A N 1
ATOM 1625 C CA . GLU A 1 200 ? -3.959 5.567 -0.962 1.00 95.50 200 GLU A CA 1
ATOM 1626 C C . GLU A 1 200 ? -3.289 4.305 -0.432 1.00 95.50 200 GLU A C 1
ATOM 1628 O O . GLU A 1 200 ? -3.008 3.385 -1.199 1.00 95.50 200 GLU A O 1
ATOM 1633 N N . HIS A 1 201 ? -3.044 4.258 0.879 1.00 97.19 201 HIS A N 1
ATOM 1634 C CA . HIS A 1 201 ? -2.383 3.125 1.505 1.00 97.19 201 HIS A CA 1
ATOM 1635 C C . HIS A 1 201 ? -2.704 3.022 2.996 1.00 97.19 201 HIS A C 1
ATOM 1637 O O . HIS A 1 201 ? -2.696 4.024 3.708 1.00 97.19 201 HIS A O 1
ATOM 1643 N N . VAL A 1 202 ? -2.927 1.804 3.474 1.00 97.69 202 VAL A N 1
ATOM 1644 C CA . VAL A 1 202 ? -2.865 1.428 4.890 1.00 97.69 202 VAL A CA 1
ATOM 1645 C C . VAL A 1 202 ? -1.615 0.567 5.039 1.00 97.69 202 VAL A C 1
ATOM 1647 O O . VAL A 1 202 ? -1.488 -0.429 4.329 1.00 97.69 202 VAL A O 1
ATOM 1650 N N . TYR A 1 203 ? -0.691 0.974 5.905 1.00 95.00 203 TYR A N 1
ATOM 1651 C CA . TYR A 1 203 ? 0.583 0.276 6.102 1.00 95.00 203 TYR A CA 1
ATOM 1652 C C . TYR A 1 203 ? 0.404 -0.910 7.055 1.00 95.00 203 TYR A C 1
ATOM 1654 O O . TYR A 1 203 ? -0.385 -0.822 7.987 1.00 95.00 203 TYR A O 1
ATOM 1662 N N . ASP A 1 204 ? 1.143 -1.999 6.847 1.00 90.25 204 ASP A N 1
ATOM 1663 C CA . ASP A 1 204 ? 0.994 -3.276 7.565 1.00 90.25 204 ASP A CA 1
ATOM 1664 C C . ASP A 1 204 ? 2.190 -3.650 8.468 1.00 90.25 204 ASP A C 1
ATOM 1666 O O . ASP A 1 204 ? 2.324 -4.820 8.837 1.00 90.25 204 ASP A O 1
ATOM 1670 N N . PHE A 1 205 ? 2.982 -2.635 8.853 1.00 83.62 205 PHE A N 1
ATOM 1671 C CA . PHE A 1 205 ? 4.245 -2.653 9.625 1.00 83.62 205 PHE A CA 1
ATOM 1672 C C . PHE A 1 205 ? 5.511 -3.115 8.885 1.00 83.62 205 PHE A C 1
ATOM 1674 O O . PHE A 1 205 ? 5.477 -4.088 8.094 1.00 83.62 205 PHE A O 1
#

pLDDT: mean 91.04, std 10.1, range [43.28, 98.31]

Foldseek 3Di:
DVPCPLVVVVVVVQVVDVQQAPSLPDPLVVSLVCLVVPDDCDDPPNVVVVVVNVVSNVVSVVSNVVSVVVVVVCVVPHDGDDQKKKWAKCADDDDDPVQVQWADPDRRRIIIWGAGNRVLVVLLVCLLRVMATCDFNNDQAKWKWKKKAFPPDDDPQFAWPDKADPPVDPRIIITMTIHGSRCSSVVSNVQVVPPRMGGPDTHRD

Sequence (205 aa):
MIRGLFVARYAQAYVDFIRVEPWYQFNFWSTLTDLWATVPWHGPDLIRRWERRFLLTSELLVKAGYGQLIRIGSESVYETAKPVTAVSLNRVPVPDQRYPDFKLLDPAGLATVPRYEGFTRYSLWLAAQGIDFLEVAGNDDEIVVSLIVPDAWTTIMSRQLFEQPVLTRPGTKRSVLAIPVRQLGDFLRHVLTRPEVVVEHVYDF

Nearest PDB structures (foldseek):
  3bku-assembly2_A  TM=5.533E-01  e=3.331E-01  Escherichia coli
  7ytd-assembly1_F  TM=2.331E-01  e=3.638E+00  Homo sapiens
  5m3v-assembly1_A  TM=1.974E-01  e=3.862E+00  Homo sapiens